Protein AF-A0A7S4E262-F1 (afdb_monomer)

Sequence (288 aa):
MDAIFGSSHQQPKPGAEAAAGDEQDVPASEYARLERFVVAWLVGNNAIFTLAALSKGSLRTHASHLEIMVFSISMSLCLLYAFGTMNSSAVGRRAILIWFIFWLYQGVFSVVYSLSDGNTILATFMYFLWNVFVAATFAWLIAV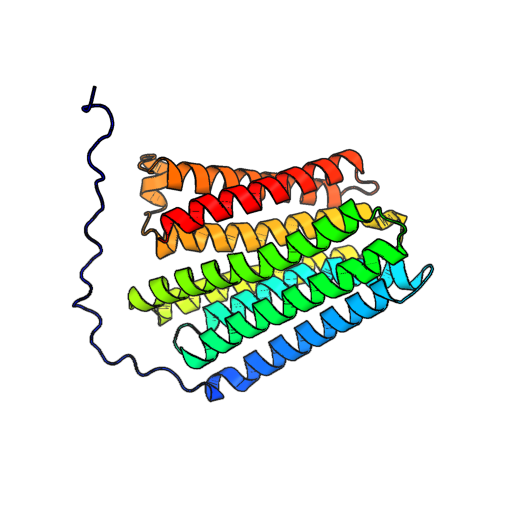IRSELRALGSLDTVTTRITGRLTEIIGLQAALSLIAVSQGIGPDEFFRLAATYLFQLSLIMAWLFSLGVFDVGGIDPHLAVTKLSLSLVEGAALFFTGVLVLAGFGAYFLSERSQPDRRAIVRLFYITTVSITGAYCCTARVVW

Radius of gyration: 20.17 Å; Cα contacts (8 Å, |Δi|>4): 328; chains: 1; bounding box: 45×44×60 Å

Secondary structure (DSSP, 8-state):
--SSS-----PPPS-TTS--S---PPPGGGGHHHHHHHHHHHHHHHHHHHHHHH--HHHHHHHHHHHHHHHHHHHHHHHHHHHTTTT-HHHHHHHHHHHHHHHHHHHHHHHHHHHHTT--HHHHHHHHHHHHHHHHHHHHHHHHHHHHHHHTT-HHHHHHHHHHHHHHHHHHHHHHHHHHHHT--SGGGHHHHHHHHHHHHHHHHHHHHHIIIIIIS---HHHHHHH----HHHHHHHHHHHHHHHHHHHHHHHHTSSS--HHHHHHHHHHHHHHHHHHHHHHHHH--

Organism: NCBI:txid35677

Mean predicted aligned error: 6.32 Å

Foldseek 3Di:
DPPPDDDPPPPPPPDLPPPPPCLPQDDCVVCVVLVVVLLVLLVVLLVLLLQLLPDDDWSNQLSVLLSLLCVLLSVLSLLLQCLLNLSHPVSNVVSLVSLLVSLQSQLVSLLSNCVVVVHDPVVSVVSSVVSNCCSPLVSVLSSLLSVLLVSVVPRPVSSVVLNVLSVVLSVVSNVLSVVLVVVHRGPQSVLLSLLSSLLSNLSSLLSSLCSLLCVRLVDDPVCCVPVVPDDPLSVQLVVLNVQSNVLSVQSVVQSPDPHRDPVSSVVSVVSNVVSSVRNSVSSVVSSD

Solvent-accessible surface area (backbone atoms only — not comparable to full-atom values): 14956 Å² total; per-residue (Å²): 139,82,86,80,74,71,80,79,81,68,71,76,74,79,65,90,79,78,64,83,61,85,75,73,63,47,64,57,73,81,45,49,64,58,53,52,51,47,51,52,50,49,51,5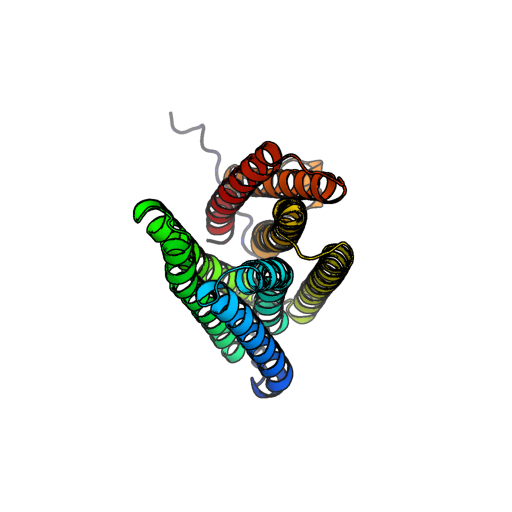2,48,51,48,34,42,48,46,19,33,74,44,63,73,68,63,13,55,46,26,42,55,51,30,53,47,48,47,48,44,49,53,46,46,43,48,38,51,36,49,59,35,63,63,15,68,71,45,33,56,49,30,39,50,50,47,30,52,53,27,46,49,50,15,56,46,44,34,50,29,30,54,71,70,68,49,52,70,67,59,24,49,50,50,25,51,50,25,48,46,52,20,53,56,48,36,50,48,52,51,50,45,50,52,50,48,49,73,66,67,48,52,69,66,51,32,51,53,52,38,51,53,46,50,53,51,41,53,51,39,52,51,51,34,50,52,51,52,72,75,46,78,50,84,88,38,47,56,28,52,51,17,44,33,46,22,44,43,24,54,56,51,39,49,54,46,47,44,29,43,36,70,56,46,63,45,54,66,65,50,42,72,75,64,62,74,54,55,74,52,54,48,47,18,50,48,23,34,48,51,20,44,53,35,12,54,53,21,42,64,35,32,76,38,96,76,43,59,63,69,58,49,56,51,36,52,52,50,36,53,52,17,52,52,49,18,47,59,25,28,55,58,55,69,101

pLDDT: mean 89.12, std 15.03, range [33.31, 98.38]

Nearest PDB structures (foldseek):
  8jcw-assembly1_2  TM=2.456E-01  e=1.777E+00  Homo sapiens

Structure (mmCIF, N/CA/C/O backbone):
data_AF-A0A7S4E262-F1
#
_entry.id   AF-A0A7S4E262-F1
#
loop_
_atom_site.group_PDB
_atom_site.id
_atom_site.type_symbol
_atom_site.label_atom_id
_atom_site.label_alt_id
_atom_site.label_comp_id
_atom_site.label_asym_id
_atom_site.label_entity_id
_atom_sit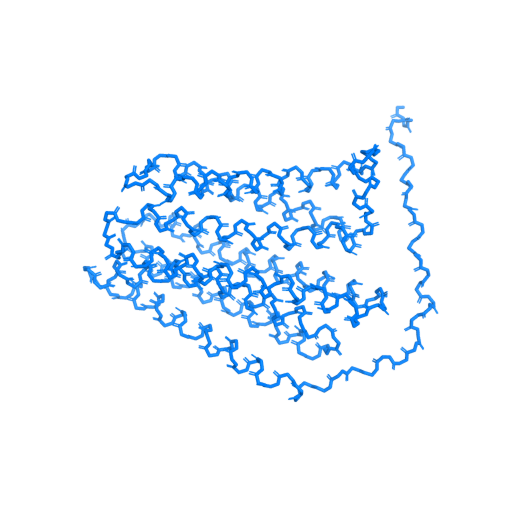e.label_seq_id
_atom_site.pdbx_PDB_ins_code
_atom_site.Cartn_x
_atom_site.Cartn_y
_atom_site.Cartn_z
_atom_site.occupancy
_atom_site.B_iso_or_equiv
_atom_site.auth_seq_id
_atom_site.auth_comp_id
_atom_site.auth_asym_id
_atom_site.auth_atom_id
_atom_site.pdbx_PDB_model_num
ATOM 1 N N . MET A 1 1 ? -15.864 21.766 -37.425 1.00 42.09 1 MET A N 1
ATOM 2 C CA . MET A 1 1 ? -15.587 21.893 -35.976 1.00 42.09 1 MET A CA 1
ATOM 3 C C . MET A 1 1 ? -14.509 20.881 -35.562 1.00 42.09 1 MET A C 1
ATOM 5 O O . MET A 1 1 ? -14.481 20.457 -34.420 1.00 42.09 1 MET A O 1
ATOM 9 N N . ASP A 1 2 ? -13.562 20.567 -36.458 1.00 33.31 2 ASP A N 1
ATOM 10 C CA . ASP A 1 2 ? -12.595 19.466 -36.295 1.00 33.31 2 ASP A CA 1
ATOM 11 C C . ASP A 1 2 ? -11.140 19.957 -36.204 1.00 33.31 2 ASP A C 1
ATOM 13 O O . ASP A 1 2 ? -10.204 19.227 -36.498 1.00 33.31 2 ASP A O 1
ATOM 17 N N . ALA A 1 3 ? -10.937 21.215 -35.802 1.00 39.81 3 ALA A N 1
ATOM 18 C CA . ALA A 1 3 ? -9.616 21.849 -35.729 1.00 39.81 3 ALA A CA 1
ATOM 19 C C . ALA A 1 3 ? -9.158 22.174 -34.290 1.00 39.81 3 ALA A C 1
ATOM 21 O O . ALA A 1 3 ? -8.206 22.924 -34.110 1.00 39.81 3 ALA A O 1
ATOM 22 N N . ILE A 1 4 ? -9.837 21.643 -33.262 1.00 44.84 4 ILE A N 1
ATOM 23 C CA . ILE A 1 4 ? -9.543 21.930 -31.838 1.00 44.84 4 ILE A CA 1
ATOM 24 C C . ILE A 1 4 ? -8.906 20.731 -31.108 1.00 44.84 4 ILE A C 1
ATOM 26 O O . ILE A 1 4 ? -8.403 20.878 -29.998 1.00 44.84 4 ILE A O 1
ATOM 30 N N . PHE A 1 5 ? -8.825 19.557 -31.735 1.00 42.97 5 PHE A N 1
ATOM 31 C CA . PHE A 1 5 ? -8.066 18.433 -31.187 1.00 42.97 5 PHE A CA 1
ATOM 32 C C . PHE A 1 5 ? -6.740 18.332 -31.925 1.00 42.97 5 PHE A C 1
ATOM 34 O O . PHE A 1 5 ? -6.634 17.715 -32.981 1.00 42.97 5 PHE A O 1
ATOM 41 N N . GLY A 1 6 ? -5.749 19.038 -31.376 1.00 36.59 6 GLY A N 1
ATOM 42 C CA . GLY A 1 6 ? -4.375 19.021 -31.851 1.00 36.59 6 GLY A CA 1
ATOM 43 C C . GLY A 1 6 ? -3.877 17.593 -32.039 1.00 36.59 6 GLY A C 1
ATOM 44 O O . GLY A 1 6 ? -4.127 16.715 -31.212 1.00 36.59 6 GLY A O 1
ATOM 45 N N . SER A 1 7 ? -3.173 17.392 -33.150 1.00 38.31 7 SER A N 1
ATOM 46 C CA . SER A 1 7 ? -2.409 16.188 -33.438 1.00 38.31 7 SER A CA 1
ATOM 47 C C . SER A 1 7 ? -1.609 15.789 -32.202 1.00 38.31 7 SER A C 1
ATOM 49 O O . SER A 1 7 ? -0.762 16.551 -31.732 1.00 38.31 7 SER A O 1
ATOM 51 N N . SER A 1 8 ? -1.880 14.597 -31.683 1.00 41.53 8 SER A N 1
ATOM 52 C CA . SER A 1 8 ? -1.058 13.953 -30.673 1.00 41.53 8 SER A CA 1
ATOM 53 C C . SER A 1 8 ? 0.375 13.880 -31.196 1.00 41.53 8 SER A C 1
ATOM 55 O O . SER A 1 8 ? 0.690 13.041 -32.041 1.00 41.53 8 SER A O 1
ATOM 57 N N . HIS A 1 9 ? 1.252 14.747 -30.691 1.00 40.91 9 HIS A N 1
ATOM 58 C CA . HIS A 1 9 ? 2.684 14.487 -30.673 1.00 40.91 9 HIS A CA 1
ATOM 59 C C . HIS A 1 9 ? 2.916 13.300 -29.730 1.00 40.91 9 HIS A C 1
ATOM 61 O O . HIS A 1 9 ? 3.387 13.456 -28.610 1.00 40.91 9 HIS A O 1
ATOM 67 N N . GLN A 1 10 ? 2.553 12.094 -30.170 1.00 42.12 10 GLN A N 1
ATOM 68 C CA . GLN A 1 10 ? 3.245 10.909 -29.696 1.00 42.12 10 GLN A CA 1
ATOM 69 C C . GLN A 1 10 ? 4.672 11.075 -30.203 1.00 42.12 10 GLN A C 1
ATOM 71 O O . GLN A 1 10 ? 4.927 10.985 -31.406 1.00 42.12 10 GLN A O 1
ATOM 76 N N . GLN A 1 11 ? 5.598 11.388 -29.295 1.00 41.91 11 GLN A N 1
ATOM 77 C CA . GLN A 1 11 ? 6.997 11.102 -29.569 1.00 41.91 11 GLN A CA 1
ATOM 78 C C . GLN A 1 11 ? 7.060 9.642 -30.041 1.00 41.91 11 GLN A C 1
ATOM 80 O O . GLN A 1 11 ? 6.445 8.780 -29.404 1.00 41.91 11 GLN A O 1
ATOM 85 N N . PRO A 1 12 ? 7.736 9.351 -31.164 1.00 39.84 12 PRO A N 1
ATOM 86 C CA . PRO A 1 12 ? 7.957 7.973 -31.553 1.00 39.84 12 PRO A CA 1
ATOM 87 C C . PRO A 1 12 ? 8.618 7.270 -30.367 1.00 39.84 12 PRO A C 1
ATOM 89 O O . PRO A 1 12 ? 9.674 7.723 -29.917 1.00 39.84 12 PRO A O 1
ATOM 92 N N . LYS A 1 13 ? 7.982 6.210 -29.837 1.00 47.75 13 LYS A N 1
ATOM 93 C CA . LYS A 1 13 ? 8.630 5.314 -28.870 1.00 47.75 13 LYS A CA 1
ATOM 94 C C . LYS A 1 13 ? 9.991 4.949 -29.488 1.00 47.75 13 LYS A C 1
ATOM 96 O O . LYS A 1 13 ? 9.992 4.433 -30.611 1.00 47.75 13 LYS A O 1
ATOM 101 N N . PRO A 1 14 ? 11.128 5.278 -28.845 1.00 41.09 14 PRO A N 1
ATOM 102 C CA . PRO A 1 14 ? 12.439 4.905 -29.354 1.00 41.09 14 PRO A CA 1
ATOM 103 C C . PRO A 1 14 ? 12.440 3.403 -29.649 1.00 41.09 14 PRO A C 1
ATOM 105 O O . PRO A 1 14 ? 11.914 2.619 -28.863 1.00 41.09 14 PRO A O 1
ATOM 108 N N . GLY A 1 15 ? 12.923 3.047 -30.839 1.00 39.03 15 GLY A N 1
ATOM 109 C CA . GLY A 1 15 ? 12.603 1.810 -31.544 1.00 39.03 15 GLY A CA 1
ATOM 110 C C . GLY A 1 15 ? 12.631 0.524 -30.714 1.00 39.03 15 GLY A C 1
ATOM 111 O O . GLY A 1 15 ? 13.615 0.199 -30.057 1.00 39.03 15 GLY A O 1
ATOM 112 N N . ALA A 1 16 ? 11.575 -0.271 -30.888 1.00 43.31 16 ALA A N 1
ATOM 113 C CA . ALA A 1 16 ? 11.461 -1.659 -30.441 1.00 43.31 16 ALA A CA 1
ATOM 114 C C . ALA A 1 16 ? 12.486 -2.620 -31.093 1.00 43.31 16 ALA A C 1
ATOM 116 O O . ALA A 1 16 ? 12.465 -3.815 -30.820 1.00 43.31 16 ALA A O 1
ATOM 117 N N . GLU A 1 17 ? 13.390 -2.124 -31.944 1.00 42.28 17 GLU A N 1
ATOM 118 C CA . GLU A 1 17 ? 14.417 -2.923 -32.625 1.00 42.28 17 GLU A CA 1
ATOM 119 C C . GLU A 1 17 ? 15.775 -2.950 -31.898 1.00 42.28 17 GLU A C 1
ATOM 121 O O . GLU A 1 17 ? 16.659 -3.696 -32.307 1.00 42.28 17 GLU A O 1
ATOM 126 N N . ALA A 1 18 ? 15.964 -2.199 -30.804 1.00 45.00 18 ALA A N 1
ATOM 127 C CA . ALA A 1 18 ? 17.270 -2.107 -30.132 1.00 45.00 18 ALA A CA 1
ATOM 128 C C . ALA A 1 18 ? 17.477 -3.061 -28.932 1.00 45.00 18 ALA A C 1
ATOM 130 O O . ALA A 1 18 ? 18.573 -3.092 -28.381 1.00 45.00 18 ALA A O 1
ATOM 131 N N . ALA A 1 19 ? 16.474 -3.853 -28.532 1.00 48.06 19 ALA A N 1
ATOM 132 C CA . ALA A 1 19 ? 16.550 -4.735 -27.355 1.00 48.06 19 ALA A CA 1
ATOM 133 C C . ALA A 1 19 ? 16.397 -6.233 -27.683 1.00 48.06 19 ALA A C 1
ATOM 135 O O . ALA A 1 19 ? 16.033 -7.024 -26.822 1.00 48.06 19 ALA A O 1
ATOM 136 N N . ALA A 1 20 ? 16.703 -6.650 -28.916 1.00 43.03 20 ALA A N 1
ATOM 137 C CA . ALA A 1 20 ? 16.834 -8.067 -29.278 1.00 43.03 20 ALA A CA 1
ATOM 138 C C . ALA A 1 20 ? 18.216 -8.646 -28.899 1.00 43.03 20 ALA A C 1
ATOM 140 O O . ALA A 1 20 ? 18.741 -9.528 -29.575 1.00 43.03 20 ALA A O 1
ATOM 141 N N . GLY A 1 21 ? 18.834 -8.129 -27.835 1.00 44.00 21 GLY A N 1
ATOM 142 C CA . GLY A 1 21 ? 19.788 -8.928 -27.082 1.00 44.00 21 GLY A CA 1
ATOM 143 C C . GLY A 1 21 ? 18.964 -9.874 -26.225 1.00 44.00 21 GLY A C 1
ATOM 144 O O . GLY A 1 21 ? 18.073 -9.402 -25.527 1.00 44.00 21 GLY A O 1
ATOM 145 N N . ASP A 1 22 ? 19.219 -11.178 -26.305 1.00 48.41 22 ASP A N 1
ATOM 146 C CA . ASP A 1 22 ? 18.678 -12.170 -25.373 1.00 48.41 22 ASP A CA 1
ATOM 147 C C . ASP A 1 22 ? 19.064 -11.766 -23.936 1.00 48.41 22 ASP A C 1
ATOM 149 O O . ASP A 1 22 ? 20.069 -12.224 -23.390 1.00 48.41 22 ASP A O 1
ATOM 153 N N . GLU A 1 23 ? 18.302 -10.864 -23.313 1.00 58.84 23 GLU A N 1
ATOM 154 C CA . GLU A 1 23 ? 18.372 -10.618 -21.880 1.00 58.84 23 GLU A CA 1
ATOM 155 C C . GLU A 1 23 ? 17.905 -11.906 -21.217 1.00 58.84 23 GLU A C 1
ATOM 157 O O . GLU A 1 23 ? 16.712 -12.207 -21.110 1.00 58.84 23 GLU A O 1
ATOM 162 N N . GLN A 1 24 ? 18.888 -12.719 -20.851 1.00 74.88 24 GLN A N 1
ATOM 163 C CA . GLN A 1 24 ? 18.675 -14.014 -20.252 1.00 74.88 24 GLN A CA 1
ATOM 164 C C . GLN A 1 24 ? 17.902 -13.823 -18.944 1.00 74.88 24 GLN A C 1
ATOM 166 O O . GLN A 1 24 ? 18.409 -13.259 -17.976 1.00 74.88 24 GLN A O 1
ATOM 171 N N . ASP A 1 25 ? 16.647 -14.272 -18.940 1.00 86.56 25 ASP A N 1
ATOM 172 C CA . ASP A 1 25 ? 15.747 -14.121 -17.801 1.00 86.56 25 ASP A CA 1
ATOM 173 C C . ASP A 1 25 ? 16.367 -14.792 -16.566 1.00 86.56 25 ASP A C 1
ATOM 175 O O . ASP A 1 25 ? 16.720 -15.977 -16.592 1.00 86.56 25 ASP A O 1
ATOM 179 N N . VAL A 1 26 ? 16.520 -14.033 -15.479 1.00 88.81 26 VAL A N 1
ATOM 180 C CA . VAL A 1 26 ? 17.219 -14.521 -14.288 1.00 88.81 26 VAL A CA 1
ATOM 181 C C . VAL A 1 26 ? 16.416 -15.661 -13.648 1.00 88.81 26 VAL A C 1
ATOM 183 O O . VAL A 1 26 ? 15.196 -15.527 -13.458 1.00 88.81 26 VAL A O 1
ATOM 186 N N . PRO A 1 27 ? 17.060 -16.787 -13.276 1.00 89.25 27 PRO A N 1
ATOM 187 C CA . PRO A 1 27 ? 16.377 -17.906 -12.644 1.00 89.25 27 PRO A CA 1
ATOM 188 C C . PRO A 1 27 ? 15.643 -17.496 -11.364 1.00 89.25 27 PRO A C 1
ATOM 190 O O . PRO A 1 27 ? 16.171 -16.783 -10.513 1.00 89.25 27 PRO A O 1
ATOM 193 N N . ALA A 1 28 ? 14.432 -18.022 -11.168 1.00 88.81 28 ALA A N 1
ATOM 194 C CA . ALA A 1 28 ? 13.624 -17.708 -9.987 1.00 88.81 28 ALA A CA 1
ATOM 195 C C . ALA A 1 28 ? 14.288 -18.113 -8.654 1.00 88.81 28 ALA A C 1
ATOM 197 O O . ALA A 1 28 ? 13.958 -17.557 -7.606 1.00 88.81 28 ALA A O 1
ATOM 198 N N . SER A 1 29 ? 15.223 -19.069 -8.681 1.00 89.56 29 SER A N 1
ATOM 199 C CA . SER A 1 29 ? 15.987 -19.513 -7.510 1.00 89.56 29 SER A CA 1
ATOM 200 C C . SER A 1 29 ? 16.797 -18.390 -6.860 1.00 89.56 29 SER A C 1
ATOM 202 O O . SER A 1 29 ? 16.909 -18.382 -5.634 1.00 89.56 29 SER A O 1
ATOM 204 N N . GLU A 1 30 ? 17.272 -17.415 -7.641 1.00 93.50 30 GLU A N 1
ATOM 205 C CA . GLU A 1 30 ? 18.016 -16.248 -7.138 1.00 93.50 30 GLU A CA 1
ATOM 206 C C . GLU A 1 30 ? 17.166 -15.394 -6.181 1.00 93.50 30 GLU A C 1
ATOM 208 O O . GLU A 1 30 ? 17.665 -14.803 -5.223 1.00 93.50 30 GLU A O 1
ATOM 213 N N . TYR A 1 31 ? 15.843 -15.400 -6.370 1.00 95.06 31 TYR A N 1
ATOM 214 C CA . TYR A 1 31 ? 14.893 -14.604 -5.590 1.00 95.06 31 TYR A CA 1
ATOM 215 C C . TYR A 1 31 ? 14.188 -15.387 -4.480 1.00 95.06 31 TYR A C 1
ATOM 217 O O . TYR A 1 31 ? 13.362 -14.826 -3.756 1.00 95.06 31 TYR A O 1
ATOM 225 N N . ALA A 1 32 ? 14.537 -16.661 -4.273 1.00 94.44 32 ALA A N 1
ATOM 226 C CA . ALA A 1 32 ? 13.851 -17.537 -3.324 1.00 94.44 32 ALA A CA 1
ATOM 227 C C . ALA A 1 32 ? 13.915 -17.040 -1.868 1.00 94.44 32 ALA A C 1
ATOM 229 O O . ALA A 1 32 ? 13.044 -17.361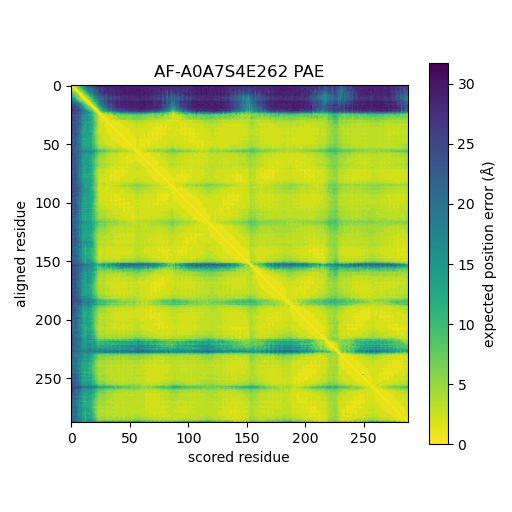 -1.058 1.00 94.44 32 ALA A O 1
ATOM 230 N N . ARG A 1 33 ? 14.959 -16.289 -1.490 1.00 95.94 33 ARG A N 1
ATOM 231 C CA . ARG A 1 33 ? 15.058 -15.688 -0.149 1.00 95.94 33 ARG A CA 1
ATOM 232 C C . ARG A 1 33 ? 14.088 -14.517 0.014 1.00 95.94 33 ARG A C 1
ATOM 234 O O . ARG A 1 33 ? 13.394 -14.460 1.025 1.00 95.94 33 ARG A O 1
ATOM 241 N N . LEU A 1 34 ? 14.032 -13.625 -0.976 1.00 95.00 34 LEU A N 1
ATOM 242 C CA . LEU A 1 34 ? 13.120 -12.481 -0.977 1.00 95.00 34 LEU A CA 1
ATOM 243 C C . LEU A 1 34 ? 11.661 -12.951 -1.009 1.00 95.00 34 LEU A C 1
ATOM 245 O O . LEU A 1 34 ? 10.867 -12.501 -0.191 1.00 95.00 34 LEU A O 1
ATOM 249 N N . GLU A 1 35 ? 11.337 -13.910 -1.881 1.00 96.69 35 GLU A N 1
ATOM 250 C CA . GLU A 1 35 ? 10.002 -14.516 -1.971 1.00 96.69 35 GLU A CA 1
ATOM 251 C C . GLU A 1 35 ? 9.555 -15.076 -0.615 1.00 96.69 35 GLU A C 1
ATOM 253 O O . GLU A 1 35 ? 8.492 -14.716 -0.116 1.00 96.69 35 GLU A O 1
ATOM 258 N N . ARG A 1 36 ? 10.396 -15.895 0.034 1.00 97.69 36 ARG A N 1
ATOM 259 C CA . ARG A 1 36 ? 10.085 -16.467 1.353 1.00 97.69 36 ARG A 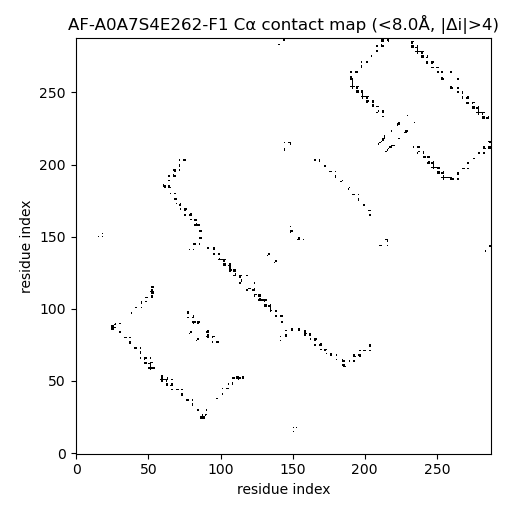CA 1
ATOM 260 C C . ARG A 1 36 ? 9.889 -15.404 2.427 1.00 97.69 36 ARG A C 1
ATOM 262 O O . ARG A 1 36 ? 8.977 -15.540 3.236 1.00 97.69 36 ARG A O 1
ATOM 269 N N . PHE A 1 37 ? 10.721 -14.364 2.437 1.00 97.94 37 PHE A N 1
ATOM 270 C CA . PHE A 1 37 ? 10.583 -13.257 3.382 1.00 97.94 37 PHE A CA 1
ATOM 271 C C . PHE A 1 37 ? 9.253 -12.517 3.193 1.00 97.94 37 PHE A C 1
ATOM 273 O O . PHE A 1 37 ? 8.513 -12.337 4.158 1.00 97.94 37 PHE A O 1
ATOM 280 N N . VAL A 1 38 ? 8.922 -12.149 1.952 1.00 97.75 38 VAL A N 1
ATOM 281 C CA . VAL A 1 38 ? 7.680 -11.439 1.620 1.00 97.75 38 VAL A CA 1
ATOM 282 C C . VAL A 1 38 ? 6.471 -12.297 1.973 1.00 97.75 38 VAL A C 1
ATOM 284 O O . VAL A 1 38 ? 5.593 -11.838 2.695 1.00 97.75 38 VAL A O 1
ATOM 287 N N . VAL A 1 39 ? 6.444 -13.566 1.560 1.00 98.12 39 VAL A N 1
ATOM 288 C CA . VAL A 1 39 ? 5.341 -14.482 1.890 1.00 98.12 39 VAL A CA 1
ATOM 289 C C . VAL A 1 39 ? 5.184 -14.644 3.403 1.00 98.12 39 VAL A C 1
ATOM 291 O O . VAL A 1 39 ? 4.067 -14.540 3.904 1.00 98.12 39 VAL A O 1
ATOM 294 N N . ALA A 1 40 ? 6.276 -14.846 4.148 1.00 98.38 40 ALA A N 1
ATOM 295 C CA . ALA A 1 40 ? 6.218 -14.969 5.605 1.00 98.38 40 ALA A CA 1
ATOM 296 C C . ALA A 1 40 ? 5.658 -13.700 6.270 1.00 98.38 40 ALA A C 1
ATOM 298 O O . ALA A 1 40 ? 4.816 -13.801 7.164 1.00 98.38 40 ALA A O 1
ATOM 299 N N . TRP A 1 41 ? 6.068 -12.516 5.802 1.00 98.25 41 TRP A N 1
ATOM 300 C CA . TRP A 1 41 ? 5.537 -11.240 6.284 1.00 98.25 41 TRP A CA 1
ATOM 301 C C . TRP A 1 41 ? 4.033 -11.112 6.023 1.00 98.25 41 TRP A C 1
ATOM 303 O O . TRP A 1 41 ? 3.272 -10.798 6.938 1.00 98.25 41 TRP A O 1
ATOM 313 N N . LEU A 1 42 ? 3.587 -11.399 4.796 1.00 98.31 42 LEU A N 1
ATOM 314 C CA . LEU A 1 42 ? 2.175 -11.302 4.415 1.00 98.31 42 LEU A CA 1
ATOM 315 C C . LEU A 1 42 ? 1.301 -12.294 5.184 1.00 98.31 42 LEU A C 1
ATOM 317 O O . LEU A 1 42 ? 0.201 -11.938 5.600 1.00 98.31 42 LEU A O 1
ATOM 321 N N . VAL A 1 43 ? 1.793 -13.513 5.425 1.00 98.31 43 VAL A N 1
ATOM 322 C CA . VAL A 1 43 ? 1.115 -14.495 6.285 1.00 98.31 43 VAL A CA 1
ATOM 323 C C . VAL A 1 43 ? 0.997 -13.969 7.714 1.00 98.31 43 VAL A C 1
ATOM 325 O O . VAL A 1 43 ? -0.079 -14.060 8.301 1.00 98.31 43 VAL A O 1
ATOM 328 N N . GLY A 1 44 ? 2.066 -13.379 8.258 1.00 98.19 44 GLY A N 1
ATOM 329 C CA . GLY A 1 44 ? 2.043 -12.744 9.576 1.00 98.19 44 GLY A CA 1
ATOM 330 C C . GLY A 1 44 ? 1.008 -11.621 9.666 1.00 98.19 44 GLY A C 1
ATOM 331 O O . GLY A 1 44 ? 0.192 -11.620 10.585 1.00 98.19 44 GLY A O 1
ATOM 332 N N . ASN A 1 45 ? 0.976 -10.716 8.683 1.00 97.75 45 ASN A N 1
ATOM 333 C CA . ASN A 1 45 ? -0.026 -9.649 8.626 1.00 97.75 45 ASN A CA 1
ATOM 334 C C . ASN A 1 45 ? -1.460 -10.212 8.541 1.00 97.75 45 ASN A C 1
ATOM 336 O O . ASN A 1 45 ? -2.325 -9.871 9.344 1.00 97.75 45 ASN A O 1
ATOM 340 N N . ASN A 1 46 ? -1.700 -11.161 7.638 1.00 98.12 46 ASN A N 1
ATOM 341 C CA . ASN A 1 46 ? -2.998 -11.820 7.490 1.00 98.12 46 ASN A CA 1
ATOM 342 C C . ASN A 1 46 ? -3.454 -12.541 8.772 1.00 98.12 46 ASN A C 1
ATOM 344 O O . ASN A 1 46 ? -4.644 -12.542 9.095 1.00 98.12 46 ASN A O 1
ATOM 348 N N . ALA A 1 47 ? -2.520 -13.108 9.542 1.00 98.25 47 ALA A N 1
ATOM 349 C CA . ALA A 1 47 ? -2.817 -13.688 10.848 1.00 98.25 47 ALA A CA 1
ATOM 350 C C . ALA A 1 47 ? -3.249 -12.620 11.870 1.00 98.25 47 ALA A C 1
ATOM 352 O O . ALA A 1 47 ? -4.213 -12.847 12.604 1.00 98.25 47 ALA A O 1
ATOM 353 N N . ILE A 1 48 ? -2.600 -11.447 11.889 1.00 97.56 48 ILE A N 1
ATOM 354 C CA . ILE A 1 48 ? -3.011 -10.308 12.729 1.00 97.56 48 ILE A CA 1
ATOM 355 C C . ILE A 1 48 ? -4.415 -9.840 12.329 1.00 97.56 48 ILE A C 1
ATOM 357 O O . ILE A 1 48 ? -5.269 -9.659 13.199 1.00 97.56 48 ILE A O 1
ATOM 361 N N . PHE A 1 49 ? -4.695 -9.711 11.029 1.00 97.31 49 PHE A N 1
ATOM 362 C CA . PHE A 1 49 ? -6.018 -9.295 10.565 1.00 97.31 49 PHE A CA 1
ATOM 363 C C . PHE A 1 49 ? -7.110 -10.317 10.898 1.00 97.31 49 PHE A C 1
ATOM 365 O O . PHE A 1 49 ? -8.191 -9.953 11.358 1.00 97.31 49 PHE A O 1
ATOM 372 N N . THR A 1 50 ? -6.817 -11.611 10.758 1.00 97.81 50 THR A N 1
ATOM 373 C CA . THR A 1 50 ? -7.720 -12.684 11.203 1.00 97.81 50 THR A CA 1
ATOM 374 C C . THR A 1 50 ? -7.995 -12.604 12.692 1.00 97.81 50 THR A C 1
ATOM 376 O O . THR A 1 50 ? -9.148 -12.715 13.114 1.00 97.81 50 THR A O 1
ATOM 379 N N . LEU A 1 51 ? -6.954 -12.377 13.496 1.00 97.19 51 LEU A N 1
ATOM 380 C CA . LEU A 1 51 ? -7.112 -12.182 14.928 1.00 97.19 51 LEU A CA 1
ATOM 381 C C . LEU A 1 51 ? -8.023 -10.982 15.203 1.00 97.19 51 LEU A C 1
ATOM 383 O O . LEU A 1 51 ? -8.927 -11.103 16.026 1.00 97.19 51 LEU A O 1
ATOM 387 N N . ALA A 1 52 ? -7.858 -9.868 14.488 1.00 96.12 52 ALA A N 1
ATOM 388 C CA . ALA A 1 52 ? -8.740 -8.709 14.605 1.00 96.12 52 ALA A CA 1
ATOM 389 C C . ALA A 1 52 ? -10.195 -9.039 14.225 1.00 96.12 52 ALA A C 1
ATOM 391 O O . ALA A 1 52 ? -11.117 -8.669 14.947 1.00 96.12 52 ALA A O 1
ATOM 392 N N . ALA A 1 53 ? -10.413 -9.768 13.130 1.00 96.06 53 ALA A N 1
ATOM 393 C CA . ALA A 1 53 ? -11.743 -10.111 12.628 1.00 96.06 53 ALA A CA 1
ATOM 394 C C . ALA A 1 53 ? -12.517 -11.077 13.540 1.00 96.06 53 ALA A C 1
ATOM 396 O O . ALA A 1 53 ? -13.738 -10.948 13.668 1.00 96.06 53 ALA A O 1
ATOM 397 N N . LEU A 1 54 ? -11.820 -12.035 14.162 1.00 96.56 54 LEU A N 1
ATOM 398 C CA . LEU A 1 54 ? -12.428 -13.110 14.957 1.00 96.56 54 LEU A CA 1
ATOM 399 C C . LEU A 1 54 ? -12.438 -12.841 16.470 1.00 96.56 54 LEU A C 1
ATOM 401 O O . LEU A 1 54 ? -13.195 -13.483 17.202 1.00 96.56 54 LEU A O 1
ATOM 405 N N . SER A 1 55 ? -11.612 -11.914 16.960 1.00 95.94 55 SER A N 1
ATOM 406 C CA . SER A 1 55 ? -11.541 -11.581 18.389 1.00 95.94 55 SER A CA 1
ATOM 407 C C . SER A 1 55 ? -12.681 -10.667 18.844 1.00 95.94 55 SER A C 1
ATOM 409 O O . SER A 1 55 ? -13.413 -10.076 18.052 1.00 95.94 55 SER A O 1
ATOM 411 N N . LYS A 1 56 ? -12.813 -10.510 20.165 1.00 93.88 56 LYS A N 1
ATOM 412 C CA . LYS A 1 56 ? -13.765 -9.592 20.809 1.00 93.88 56 LYS A CA 1
ATOM 413 C C . LYS A 1 56 ? -13.054 -8.666 21.795 1.00 93.88 56 LYS A C 1
ATOM 415 O O . LYS A 1 56 ? -11.940 -8.952 22.235 1.00 93.88 56 LYS A O 1
ATOM 420 N N . GLY A 1 57 ? -13.728 -7.579 22.168 1.00 91.81 57 GLY A N 1
ATOM 421 C CA . GLY A 1 57 ? -13.265 -6.654 23.202 1.00 91.81 57 GLY A CA 1
ATOM 422 C C . GLY A 1 57 ? -11.923 -6.001 22.868 1.00 91.81 57 GLY A C 1
ATOM 423 O O . GLY A 1 57 ? -11.651 -5.678 21.713 1.00 91.81 57 GLY A O 1
ATOM 424 N N . SER A 1 58 ? -11.075 -5.825 23.882 1.00 91.06 58 SER A N 1
ATOM 425 C CA . SER A 1 58 ? -9.791 -5.130 23.744 1.00 91.06 58 SER A CA 1
ATOM 426 C C . SER A 1 58 ? -8.847 -5.810 22.752 1.00 91.06 58 SER A C 1
ATOM 428 O O . SER A 1 58 ? -8.208 -5.112 21.969 1.00 91.06 58 SER A O 1
ATOM 430 N N . LEU A 1 59 ? -8.778 -7.145 22.723 1.00 93.69 59 LEU A N 1
ATOM 431 C CA . LEU A 1 59 ? -7.869 -7.876 21.830 1.00 93.69 59 LEU A CA 1
ATOM 432 C C . LEU A 1 59 ? -8.128 -7.552 20.353 1.00 93.69 59 LEU A C 1
ATOM 434 O O . LEU A 1 59 ? -7.182 -7.330 19.601 1.00 93.69 59 LEU A O 1
ATOM 438 N N . ARG A 1 60 ? -9.405 -7.455 19.958 1.00 93.88 60 ARG A N 1
ATOM 439 C CA . ARG A 1 60 ? -9.806 -7.053 18.602 1.00 93.88 60 ARG A CA 1
ATOM 440 C C . ARG A 1 60 ? -9.264 -5.674 18.240 1.00 93.88 60 ARG A C 1
ATOM 442 O O . ARG A 1 60 ? -8.665 -5.517 17.181 1.00 93.88 60 ARG A O 1
ATOM 449 N N . THR A 1 61 ? -9.450 -4.696 19.123 1.00 92.50 61 THR A N 1
ATOM 450 C CA . THR A 1 61 ? -8.971 -3.325 18.912 1.00 92.50 61 THR A CA 1
ATOM 451 C C . THR A 1 61 ? -7.453 -3.286 18.748 1.00 92.50 61 THR A C 1
ATOM 453 O O . THR A 1 61 ? -6.957 -2.682 17.804 1.00 92.50 61 THR A O 1
ATOM 456 N N . HIS A 1 62 ? -6.706 -3.982 19.610 1.00 94.31 62 HIS A N 1
ATOM 457 C CA . HIS A 1 62 ? -5.243 -4.008 19.526 1.00 94.31 62 HIS A CA 1
ATOM 458 C C . HIS A 1 62 ? -4.755 -4.682 18.240 1.00 94.31 62 HIS A C 1
ATOM 460 O O . HIS A 1 62 ? -3.865 -4.157 17.576 1.00 94.31 62 HIS A O 1
ATOM 466 N N . ALA A 1 63 ? -5.357 -5.814 17.862 1.00 95.88 63 ALA A N 1
ATOM 467 C CA . ALA A 1 63 ? -5.014 -6.509 16.627 1.00 95.88 63 ALA A CA 1
ATOM 468 C C . ALA A 1 63 ? -5.322 -5.650 15.390 1.00 95.88 63 ALA A C 1
ATOM 470 O O . ALA A 1 63 ? -4.478 -5.547 14.509 1.00 95.88 63 ALA A O 1
ATOM 471 N N . SER A 1 64 ? -6.475 -4.971 15.349 1.00 95.06 64 SER A N 1
ATOM 472 C CA . SER A 1 64 ? -6.819 -4.054 14.252 1.00 95.06 64 SER A CA 1
ATOM 473 C C . SER A 1 64 ? -5.840 -2.883 14.156 1.00 95.06 64 SER A C 1
ATOM 475 O O . SER A 1 64 ? -5.411 -2.523 13.068 1.00 95.06 64 SER A O 1
ATOM 477 N N . HIS A 1 65 ? -5.433 -2.309 15.285 1.00 94.94 65 HIS A N 1
ATOM 478 C CA . HIS A 1 65 ? -4.460 -1.220 15.307 1.00 94.94 65 HIS A CA 1
ATOM 479 C C . HIS A 1 65 ? -3.076 -1.652 14.818 1.00 94.94 65 HIS A C 1
ATOM 481 O O . HIS A 1 65 ? -2.436 -0.917 14.068 1.00 94.94 65 HIS A O 1
ATOM 487 N N . LEU A 1 66 ? -2.626 -2.845 15.216 1.00 95.50 66 LEU A N 1
ATOM 488 C CA . LEU A 1 66 ? -1.382 -3.419 14.709 1.00 95.50 66 LEU A CA 1
ATOM 489 C C . LEU A 1 66 ? -1.465 -3.685 13.208 1.00 95.50 66 LEU A C 1
ATOM 491 O O . LEU A 1 66 ? -0.535 -3.332 12.489 1.00 95.50 66 LEU A O 1
ATOM 495 N N . GLU A 1 67 ? -2.575 -4.259 12.744 1.00 95.88 67 GLU A N 1
ATOM 496 C CA . GLU A 1 67 ? -2.837 -4.530 11.329 1.00 95.88 67 GLU A CA 1
ATOM 497 C C . GLU A 1 67 ? -2.716 -3.252 10.489 1.00 95.88 67 GLU A C 1
ATOM 499 O O . GLU A 1 67 ? -1.879 -3.197 9.588 1.00 95.88 67 GLU A O 1
ATOM 504 N N . ILE A 1 68 ? -3.416 -2.183 10.882 1.00 94.44 68 ILE A N 1
ATOM 505 C CA . ILE A 1 68 ? -3.388 -0.881 10.198 1.00 94.44 68 ILE A CA 1
ATOM 506 C C . ILE A 1 68 ? -1.950 -0.334 10.083 1.00 94.44 68 ILE A C 1
ATOM 508 O O . ILE A 1 68 ? -1.599 0.298 9.085 1.00 94.44 68 ILE A O 1
ATOM 512 N N . MET A 1 69 ? -1.092 -0.596 11.076 1.00 95.88 69 MET A N 1
ATOM 513 C CA . MET A 1 69 ? 0.310 -0.155 11.083 1.00 95.88 69 MET A CA 1
ATOM 514 C C . MET A 1 69 ? 1.241 -1.008 10.218 1.00 95.88 69 MET A C 1
ATOM 516 O O . MET A 1 69 ? 2.246 -0.496 9.721 1.00 95.88 69 MET A O 1
ATOM 520 N N . VAL A 1 70 ? 0.955 -2.295 10.021 1.00 96.00 70 VAL A N 1
ATOM 521 C CA . VAL A 1 70 ? 1.797 -3.183 9.195 1.00 96.00 70 VAL A CA 1
ATOM 522 C C . VAL A 1 70 ? 1.275 -3.343 7.765 1.00 96.00 70 VAL A C 1
ATOM 524 O O . VAL A 1 70 ? 1.996 -3.836 6.887 1.00 96.00 70 VAL A O 1
ATOM 527 N N . PHE A 1 71 ? 0.044 -2.906 7.498 1.00 95.81 71 PHE A N 1
ATOM 528 C CA . PHE A 1 71 ? -0.604 -3.042 6.199 1.00 95.81 71 PHE A CA 1
ATOM 529 C C . PHE A 1 71 ? 0.145 -2.305 5.084 1.00 95.81 71 PHE A C 1
ATOM 531 O O . PHE A 1 71 ? 0.485 -2.902 4.063 1.00 95.81 71 PHE A O 1
ATOM 538 N N . SER A 1 72 ? 0.486 -1.030 5.288 1.00 95.75 72 SER A N 1
ATOM 539 C CA . SER A 1 72 ? 1.196 -0.233 4.276 1.00 95.75 72 SER A CA 1
ATOM 540 C C . SER A 1 72 ? 2.579 -0.803 3.948 1.00 95.75 72 SER A C 1
ATOM 542 O O . SER A 1 72 ? 2.973 -0.829 2.783 1.00 95.75 72 SER A O 1
ATOM 544 N N . ILE A 1 73 ? 3.278 -1.346 4.952 1.00 97.56 73 ILE A N 1
ATOM 545 C CA . ILE A 1 73 ? 4.558 -2.048 4.767 1.00 97.56 73 ILE A CA 1
ATOM 546 C C . ILE A 1 73 ? 4.357 -3.294 3.898 1.00 97.56 73 ILE A C 1
ATOM 548 O O . ILE A 1 73 ? 5.145 -3.556 2.992 1.00 97.56 73 ILE A O 1
ATOM 552 N N . SER A 1 74 ? 3.276 -4.040 4.134 1.00 98.12 74 SER A N 1
ATOM 553 C CA . SER A 1 74 ? 2.926 -5.235 3.357 1.00 98.12 74 SER A CA 1
ATOM 554 C C . SER A 1 74 ? 2.709 -4.912 1.877 1.00 98.12 74 SER A C 1
ATOM 556 O O . SER A 1 74 ? 3.206 -5.637 1.012 1.00 98.12 74 SER A O 1
ATOM 558 N N . MET A 1 75 ? 2.045 -3.793 1.571 1.00 97.12 75 MET A N 1
ATOM 559 C CA . MET A 1 75 ? 1.910 -3.329 0.188 1.00 97.12 75 MET A CA 1
ATOM 560 C C . MET A 1 75 ? 3.258 -2.979 -0.437 1.00 97.12 75 MET A C 1
ATOM 562 O O . MET A 1 75 ? 3.563 -3.434 -1.540 1.00 97.12 75 MET A O 1
ATOM 566 N N . SER A 1 76 ? 4.079 -2.205 0.273 1.00 97.75 76 SER A N 1
ATOM 567 C CA . SER A 1 76 ? 5.402 -1.807 -0.206 1.00 97.75 76 SER A CA 1
ATOM 568 C C . SER A 1 76 ? 6.308 -3.015 -0.448 1.00 97.75 76 SER A C 1
ATOM 570 O O . SER A 1 76 ? 7.038 -3.037 -1.433 1.00 97.75 76 SER A O 1
ATOM 572 N N . LEU A 1 77 ? 6.222 -4.057 0.385 1.00 97.81 77 LEU A N 1
ATOM 573 C CA . LEU A 1 77 ? 6.941 -5.319 0.187 1.00 97.81 77 LEU A CA 1
ATOM 574 C C . LEU A 1 77 ? 6.459 -6.087 -1.046 1.00 97.81 77 LEU A C 1
ATOM 576 O O . LEU A 1 77 ? 7.286 -6.637 -1.774 1.00 97.81 77 LEU A O 1
ATOM 580 N N . CYS A 1 78 ? 5.152 -6.102 -1.322 1.00 97.94 78 CYS A N 1
ATOM 581 C CA . CYS A 1 78 ? 4.639 -6.692 -2.560 1.00 97.94 78 CYS A CA 1
ATOM 582 C C . CYS A 1 78 ? 5.167 -5.944 -3.790 1.00 97.94 78 CYS A C 1
ATOM 584 O O . CYS A 1 78 ? 5.592 -6.576 -4.757 1.00 97.94 78 CYS A O 1
ATOM 586 N N . LEU A 1 79 ? 5.192 -4.608 -3.743 1.00 97.56 79 LEU A N 1
ATOM 587 C CA . LEU A 1 79 ? 5.739 -3.783 -4.821 1.00 97.56 79 LEU A CA 1
ATOM 588 C C . LEU A 1 79 ? 7.258 -3.951 -4.947 1.00 97.56 79 LEU A C 1
ATOM 590 O O . LEU A 1 79 ? 7.760 -4.059 -6.060 1.00 97.56 79 LEU A O 1
ATOM 594 N N . LEU A 1 80 ? 7.990 -4.074 -3.837 1.00 96.69 80 LEU A N 1
ATOM 595 C CA . LEU A 1 80 ? 9.422 -4.381 -3.847 1.00 96.69 80 LEU A CA 1
ATOM 596 C C . LEU A 1 80 ? 9.690 -5.741 -4.485 1.00 96.69 80 LEU A C 1
ATOM 598 O O . LEU A 1 80 ? 10.613 -5.866 -5.281 1.00 96.69 80 LEU A O 1
ATOM 602 N N . TYR A 1 81 ? 8.878 -6.753 -4.190 1.00 96.88 81 TYR A N 1
ATOM 603 C CA . TYR A 1 81 ? 9.004 -8.053 -4.839 1.00 96.88 81 TYR A CA 1
ATOM 604 C C . TYR A 1 81 ? 8.659 -7.977 -6.330 1.00 96.88 81 TYR A C 1
ATOM 606 O O . TYR A 1 81 ? 9.366 -8.552 -7.155 1.00 96.88 81 TYR A O 1
ATOM 614 N N . ALA A 1 82 ? 7.620 -7.224 -6.698 1.00 96.06 82 ALA A N 1
ATOM 615 C CA . ALA A 1 82 ? 7.207 -7.059 -8.085 1.00 96.06 82 ALA A CA 1
ATOM 616 C C . ALA A 1 82 ? 8.190 -6.227 -8.919 1.00 96.06 82 ALA A C 1
ATOM 618 O O . ALA A 1 82 ? 8.396 -6.558 -10.077 1.00 96.06 82 ALA A O 1
ATOM 619 N N . PHE A 1 83 ? 8.818 -5.184 -8.384 1.00 94.81 83 PHE A N 1
ATOM 620 C CA . PHE A 1 83 ? 9.735 -4.331 -9.151 1.00 94.81 83 PHE A CA 1
ATOM 621 C C . PHE A 1 83 ? 11.216 -4.648 -8.908 1.00 94.81 83 PHE A C 1
ATOM 623 O O . PHE A 1 83 ? 12.048 -4.427 -9.779 1.00 94.81 83 PHE A O 1
ATOM 630 N N . GLY A 1 84 ? 11.572 -5.240 -7.771 1.00 92.81 84 GLY A N 1
ATOM 631 C CA . GLY A 1 84 ? 12.947 -5.661 -7.478 1.00 92.81 84 GLY A CA 1
ATOM 632 C C . GLY A 1 84 ? 13.379 -6.953 -8.156 1.00 92.81 84 GLY A C 1
ATOM 633 O O . GLY A 1 84 ? 14.534 -7.348 -8.062 1.00 92.81 84 GLY A O 1
ATOM 634 N N . THR A 1 85 ? 12.458 -7.609 -8.856 1.00 93.38 85 THR A N 1
ATOM 635 C CA . THR A 1 85 ? 12.705 -8.856 -9.589 1.00 93.38 85 THR A CA 1
ATOM 636 C C . THR A 1 85 ? 12.453 -8.663 -11.082 1.00 93.38 85 THR A C 1
ATOM 638 O O . THR A 1 85 ? 12.066 -9.606 -11.776 1.00 93.38 85 THR A O 1
ATOM 641 N N . MET A 1 86 ? 12.560 -7.419 -11.578 1.00 91.19 86 MET A N 1
ATOM 642 C CA . MET A 1 86 ? 12.180 -7.033 -12.944 1.00 91.19 86 MET A CA 1
ATOM 643 C C . MET A 1 86 ? 12.893 -7.827 -14.028 1.00 91.19 86 MET A C 1
ATOM 645 O O . MET A 1 86 ? 12.302 -8.036 -15.074 1.00 91.19 86 MET A O 1
ATOM 649 N N . ASN A 1 87 ? 14.071 -8.367 -13.758 1.00 90.75 87 ASN A N 1
ATOM 650 C CA . ASN A 1 87 ? 14.848 -9.242 -14.639 1.00 90.75 87 ASN A CA 1
ATOM 651 C C . ASN A 1 87 ? 14.407 -10.728 -14.646 1.00 90.75 87 ASN A C 1
ATOM 653 O O . ASN A 1 87 ? 15.023 -11.523 -15.342 1.00 90.75 87 ASN A O 1
ATOM 657 N N . SER A 1 88 ? 13.355 -11.125 -13.909 1.00 92.50 88 SER A N 1
ATOM 658 C CA . SER A 1 88 ? 12.832 -12.508 -13.892 1.00 92.50 88 SER A CA 1
ATOM 659 C C . SER A 1 88 ? 11.321 -12.586 -14.145 1.00 92.50 88 SER A C 1
ATOM 661 O O . SER A 1 88 ? 10.506 -12.272 -13.274 1.00 92.50 88 SER A O 1
ATOM 663 N N . SER A 1 89 ? 10.905 -13.018 -15.336 1.00 91.88 89 SER A N 1
ATOM 664 C CA . SER A 1 89 ? 9.497 -13.078 -15.762 1.00 91.88 89 SER A CA 1
ATOM 665 C C . SER A 1 89 ? 8.674 -14.048 -14.910 1.00 91.88 89 SER A C 1
ATOM 667 O O . SER A 1 89 ? 7.530 -13.757 -14.543 1.00 91.88 89 SER A O 1
ATOM 669 N N . ALA A 1 90 ? 9.275 -15.181 -14.535 1.00 93.75 90 ALA A N 1
ATOM 670 C CA . ALA A 1 90 ? 8.653 -16.185 -13.683 1.00 93.75 90 ALA A CA 1
ATOM 671 C C . ALA A 1 90 ? 8.329 -15.623 -12.292 1.00 93.75 90 ALA A C 1
ATOM 673 O O . ALA A 1 90 ? 7.221 -15.824 -11.792 1.00 93.75 90 ALA A O 1
ATOM 674 N N . VAL A 1 91 ? 9.269 -14.884 -11.699 1.00 95.25 91 VAL A N 1
ATOM 675 C CA . VAL A 1 91 ? 9.091 -14.235 -10.393 1.00 95.25 91 VAL A CA 1
ATOM 676 C C . VAL A 1 91 ? 8.085 -13.091 -10.488 1.00 95.25 91 VAL A C 1
ATOM 678 O O . VAL A 1 91 ? 7.227 -12.968 -9.619 1.00 95.25 91 VAL A O 1
ATOM 681 N N . GLY A 1 92 ? 8.090 -12.339 -11.592 1.00 93.88 92 GLY A N 1
ATOM 682 C CA . GLY A 1 92 ? 7.070 -11.327 -11.874 1.00 93.88 92 GLY A CA 1
ATOM 683 C C . GLY A 1 92 ? 5.646 -11.885 -11.811 1.00 93.88 92 GLY A C 1
ATOM 684 O O . GLY A 1 92 ? 4.807 -11.342 -11.096 1.00 93.88 92 GLY A O 1
ATOM 685 N N . ARG A 1 93 ? 5.374 -13.018 -12.477 1.00 95.88 93 ARG A N 1
ATOM 686 C CA . ARG A 1 93 ? 4.051 -13.675 -12.417 1.00 95.88 93 ARG A CA 1
ATOM 687 C C . ARG A 1 93 ? 3.663 -14.085 -10.994 1.00 95.88 93 ARG A C 1
ATOM 689 O O . ARG A 1 93 ? 2.511 -13.906 -10.602 1.00 95.88 93 ARG A O 1
ATOM 696 N N . ARG A 1 94 ? 4.614 -14.608 -10.212 1.00 97.25 94 ARG A N 1
ATOM 697 C CA . ARG A 1 94 ? 4.377 -14.960 -8.802 1.00 97.25 94 ARG A CA 1
ATOM 698 C C . ARG A 1 94 ? 4.090 -13.731 -7.949 1.00 97.25 94 ARG A C 1
ATOM 700 O O . ARG A 1 94 ? 3.189 -13.791 -7.124 1.00 97.25 94 ARG A O 1
ATOM 707 N N . ALA A 1 95 ? 4.794 -12.622 -8.166 1.00 97.44 95 ALA A N 1
ATOM 708 C CA . ALA A 1 95 ? 4.564 -11.380 -7.434 1.00 97.44 95 ALA A CA 1
ATOM 709 C C . ALA A 1 95 ? 3.137 -10.850 -7.629 1.00 97.44 95 ALA A C 1
ATOM 711 O O . ALA A 1 95 ? 2.479 -10.492 -6.653 1.00 97.44 95 ALA A O 1
ATOM 712 N N . ILE A 1 96 ? 2.628 -10.884 -8.866 1.00 97.75 96 ILE A N 1
ATOM 713 C CA . ILE A 1 96 ? 1.238 -10.510 -9.169 1.00 97.75 96 ILE A CA 1
ATOM 714 C C . ILE A 1 96 ? 0.243 -11.459 -8.490 1.00 97.75 96 ILE A C 1
ATOM 716 O O . ILE A 1 96 ? -0.742 -11.009 -7.907 1.00 97.75 96 ILE A O 1
ATOM 720 N N . LEU A 1 97 ? 0.510 -12.768 -8.512 1.00 97.56 97 LEU A N 1
ATOM 721 C CA . LEU A 1 97 ? -0.332 -13.749 -7.827 1.00 97.56 97 LEU A CA 1
ATOM 722 C C . LEU A 1 97 ? -0.348 -13.528 -6.306 1.00 97.56 97 LEU A C 1
ATOM 724 O O . LEU A 1 97 ? -1.411 -13.580 -5.694 1.00 97.56 97 LEU A O 1
ATOM 728 N N . ILE A 1 98 ? 0.809 -13.252 -5.700 1.00 98.00 98 ILE A N 1
ATOM 729 C CA . ILE A 1 98 ? 0.930 -12.955 -4.267 1.00 98.00 98 ILE A CA 1
ATOM 730 C C . ILE A 1 98 ? 0.140 -11.691 -3.913 1.00 98.00 98 ILE A C 1
ATOM 732 O O . ILE A 1 98 ? -0.628 -11.730 -2.953 1.00 98.00 98 ILE A O 1
ATOM 736 N N . TRP A 1 99 ? 0.263 -10.613 -4.700 1.00 98.06 99 TRP A N 1
ATOM 737 C CA . TRP A 1 99 ? -0.550 -9.399 -4.537 1.00 98.06 99 TRP A CA 1
ATOM 738 C C . TRP A 1 99 ? -2.043 -9.730 -4.552 1.00 98.06 99 TRP A C 1
ATOM 740 O O . TRP A 1 99 ? -2.777 -9.359 -3.636 1.00 98.06 99 TRP A O 1
ATOM 750 N N . PHE A 1 100 ? -2.482 -10.465 -5.575 1.00 97.69 100 PHE A N 1
ATOM 751 C CA . PHE A 1 100 ? -3.884 -10.819 -5.753 1.00 97.69 100 PHE A CA 1
ATOM 752 C C . PHE A 1 100 ? -4.420 -11.653 -4.582 1.00 97.69 100 PHE A C 1
ATOM 754 O O . PHE A 1 100 ? -5.470 -11.331 -4.031 1.00 97.69 100 PHE A O 1
ATOM 761 N N . ILE A 1 101 ? -3.693 -12.695 -4.164 1.00 97.50 101 ILE A N 1
ATOM 762 C CA . ILE A 1 101 ? -4.093 -13.565 -3.047 1.00 97.50 101 ILE A CA 1
ATOM 763 C C . ILE A 1 101 ? -4.125 -12.784 -1.732 1.00 97.50 101 ILE A C 1
ATOM 765 O O . ILE A 1 101 ? -5.074 -12.938 -0.963 1.00 97.50 101 ILE A O 1
ATOM 769 N N . PHE A 1 102 ? -3.117 -11.944 -1.476 1.00 97.81 102 PHE A N 1
ATOM 770 C CA . PHE A 1 102 ? -3.070 -11.102 -0.283 1.00 97.81 102 PHE A CA 1
ATOM 771 C C . PHE A 1 102 ? -4.314 -10.211 -0.199 1.00 97.81 102 PHE A C 1
ATOM 773 O O . PHE A 1 102 ? -5.029 -10.254 0.798 1.00 97.81 102 PHE A O 1
ATOM 780 N N . TRP A 1 103 ? -4.640 -9.484 -1.266 1.00 97.69 103 TRP A N 1
ATOM 781 C CA . TRP A 1 103 ? -5.807 -8.603 -1.279 1.00 97.69 103 TRP A CA 1
ATOM 782 C C . TRP A 1 103 ? -7.146 -9.336 -1.279 1.00 97.69 103 TRP A C 1
ATOM 784 O O . TRP A 1 103 ? -8.098 -8.872 -0.654 1.00 97.69 103 TRP A O 1
ATOM 794 N N . LEU A 1 104 ? -7.239 -10.497 -1.927 1.00 96.44 104 LEU A N 1
ATOM 795 C CA . LEU A 1 104 ? -8.449 -11.313 -1.869 1.00 96.44 104 LEU A CA 1
ATOM 796 C C . LEU A 1 104 ? -8.712 -11.797 -0.438 1.00 96.44 104 LEU A C 1
ATOM 798 O O . LEU A 1 104 ? -9.849 -11.752 0.032 1.00 96.44 104 LEU A O 1
ATOM 802 N N . TYR A 1 105 ? -7.658 -12.206 0.270 1.00 97.69 105 TYR A N 1
ATOM 803 C CA . TYR A 1 105 ? -7.742 -12.564 1.681 1.00 97.69 105 TYR A CA 1
ATOM 804 C C . TYR A 1 105 ? -8.223 -11.385 2.534 1.00 97.69 105 TYR A C 1
ATOM 806 O O . TYR A 1 105 ? -9.155 -11.540 3.326 1.00 97.69 105 TYR A O 1
ATOM 814 N N . GLN A 1 106 ? -7.639 -10.200 2.327 1.00 96.94 106 GLN A N 1
ATOM 815 C CA . GLN A 1 106 ? -8.058 -8.959 2.986 1.00 96.94 106 GLN A CA 1
ATOM 816 C C . GLN A 1 106 ? -9.535 -8.649 2.704 1.00 96.94 106 GLN A C 1
ATOM 818 O O . GLN A 1 106 ? -10.300 -8.357 3.620 1.00 96.94 106 GLN A O 1
ATOM 823 N N . GLY A 1 107 ? -9.995 -8.845 1.466 1.00 96.50 107 GLY A N 1
ATOM 824 C CA . GLY A 1 107 ? -11.407 -8.742 1.104 1.00 96.50 107 GLY A CA 1
ATOM 825 C C . GLY A 1 107 ? -12.297 -9.676 1.920 1.00 96.50 107 GLY A C 1
ATOM 826 O O . GLY A 1 107 ? -13.251 -9.213 2.545 1.00 96.50 107 GLY A O 1
ATOM 827 N N . VAL A 1 108 ? -11.974 -10.969 1.976 1.00 96.69 108 VAL A N 1
ATOM 828 C CA . VAL A 1 108 ? -12.770 -11.960 2.720 1.00 96.69 108 VAL A CA 1
ATOM 829 C C . VAL A 1 108 ? -12.817 -11.638 4.216 1.00 96.69 108 VAL A C 1
ATOM 831 O O . VAL A 1 108 ? -13.897 -11.608 4.807 1.00 96.69 108 VAL A O 1
ATOM 834 N N . PHE A 1 109 ? -11.677 -11.351 4.842 1.00 96.31 109 PHE A N 1
ATOM 835 C CA . PHE A 1 109 ? -11.644 -11.071 6.279 1.00 96.31 109 PHE A CA 1
ATOM 836 C C . PHE A 1 109 ? -12.191 -9.684 6.637 1.00 96.31 109 PHE A C 1
ATOM 838 O O . PHE A 1 109 ? -12.740 -9.526 7.726 1.00 96.31 109 PHE A O 1
ATOM 845 N N . SER A 1 110 ? -12.177 -8.719 5.710 1.00 95.25 110 SER A N 1
ATOM 846 C CA . SER A 1 110 ? -12.868 -7.434 5.888 1.00 95.25 110 SER A CA 1
ATOM 847 C C . SER A 1 110 ? -14.381 -7.605 5.986 1.00 95.25 110 SER A C 1
ATOM 849 O O . SER A 1 110 ? -15.016 -6.894 6.761 1.00 95.25 110 SER A O 1
ATOM 851 N N . VAL A 1 111 ? -14.960 -8.593 5.290 1.00 96.00 111 VAL A N 1
ATOM 852 C CA . VAL A 1 111 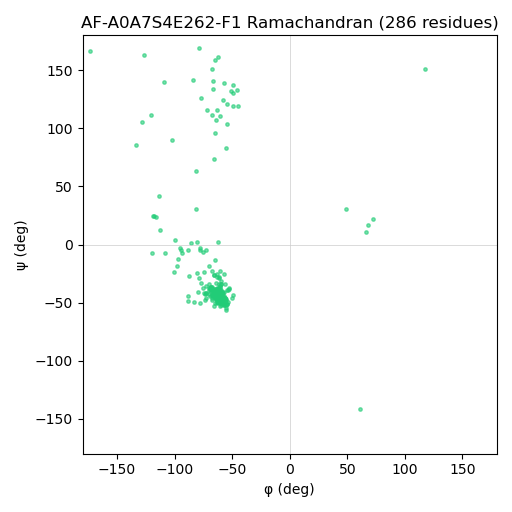? -16.382 -8.940 5.426 1.00 96.00 111 VAL A CA 1
ATOM 853 C C . VAL A 1 111 ? -16.661 -9.459 6.830 1.00 96.00 111 VAL A C 1
ATOM 855 O O . VAL A 1 111 ? -17.561 -8.959 7.503 1.00 96.00 111 VAL A O 1
ATOM 858 N N . VAL A 1 112 ? -15.859 -10.420 7.295 1.00 95.69 112 VAL A N 1
ATOM 859 C CA . VAL A 1 112 ? -15.996 -11.007 8.637 1.00 95.69 112 VAL A CA 1
ATOM 860 C C . VAL A 1 112 ? -15.851 -9.935 9.718 1.00 95.69 112 VAL A C 1
ATOM 862 O O . VAL A 1 112 ? -16.707 -9.834 10.596 1.00 95.69 112 VAL A O 1
ATOM 865 N N . TYR A 1 113 ? -14.815 -9.098 9.615 1.00 94.38 113 TYR A N 1
ATOM 866 C CA . TYR A 1 113 ? -14.584 -7.972 10.517 1.00 94.38 113 TYR A CA 1
ATOM 867 C C . TYR A 1 113 ? -15.755 -6.980 10.486 1.00 94.38 113 TYR A C 1
ATOM 869 O O . TYR A 1 113 ? -16.278 -6.579 11.523 1.00 94.38 113 TYR A O 1
ATOM 877 N N . SER A 1 114 ? -16.203 -6.579 9.297 1.00 95.00 114 SER A N 1
ATOM 878 C CA . SER A 1 114 ? -17.249 -5.568 9.141 1.00 95.00 114 SER A CA 1
ATOM 879 C C . SER A 1 114 ? -18.582 -6.034 9.734 1.00 95.00 114 SER A C 1
ATOM 881 O O . SER A 1 114 ? -19.211 -5.270 10.470 1.00 95.00 114 SER A O 1
ATOM 883 N N . LEU A 1 115 ? -18.972 -7.291 9.486 1.00 93.94 115 LEU A N 1
ATOM 884 C CA . LEU A 1 115 ? -20.177 -7.895 10.059 1.00 93.94 115 LEU A CA 1
ATOM 885 C C . LEU A 1 115 ? -20.083 -8.028 11.580 1.00 93.94 115 LEU A C 1
ATOM 887 O O . LEU A 1 115 ? -21.058 -7.757 12.279 1.00 93.94 115 LEU A O 1
ATOM 891 N N . SER A 1 116 ? -18.915 -8.404 12.112 1.00 91.94 116 SER A N 1
ATOM 892 C CA . SER A 1 116 ? -18.726 -8.515 13.561 1.00 91.94 116 SER A CA 1
ATOM 893 C C . SER A 1 116 ? -18.707 -7.156 14.269 1.00 91.94 116 SER A C 1
ATOM 895 O O . SER A 1 116 ? -18.906 -7.108 15.480 1.00 91.94 116 SER A O 1
ATOM 897 N N . ASP A 1 117 ? -18.477 -6.052 13.550 1.00 89.06 117 ASP A N 1
ATOM 898 C CA . ASP A 1 117 ? -18.619 -4.671 14.053 1.00 89.06 117 ASP A CA 1
ATOM 899 C C . ASP A 1 117 ? -20.055 -4.128 13.934 1.00 89.06 117 ASP A C 1
ATOM 901 O O . ASP A 1 117 ? -20.322 -2.984 14.299 1.00 89.06 117 ASP A O 1
ATOM 905 N N . GLY A 1 118 ? -20.997 -4.932 13.427 1.00 92.44 118 GLY A N 1
ATOM 906 C CA . GLY A 1 118 ? -22.392 -4.519 13.267 1.00 92.44 118 GLY A CA 1
ATOM 907 C C . GLY A 1 118 ? -22.609 -3.505 12.141 1.00 92.44 118 GLY A C 1
ATOM 908 O O . GLY A 1 118 ? -23.606 -2.782 12.152 1.00 92.44 118 GLY A O 1
ATOM 909 N N . ASN A 1 119 ? -21.694 -3.432 11.168 1.00 94.12 119 ASN A N 1
ATOM 910 C CA . ASN A 1 119 ? -21.897 -2.603 9.985 1.00 94.12 119 ASN A CA 1
ATOM 911 C C . ASN A 1 119 ? -23.068 -3.114 9.137 1.00 94.12 119 ASN A C 1
ATOM 913 O O . ASN A 1 119 ? -23.455 -4.282 9.183 1.00 94.12 119 ASN A O 1
ATOM 917 N N . THR A 1 120 ? -23.622 -2.225 8.313 1.00 96.19 120 THR A N 1
ATOM 918 C CA . THR A 1 120 ? -24.666 -2.604 7.358 1.00 96.19 120 THR A CA 1
ATOM 919 C C . THR A 1 120 ? -24.107 -3.527 6.274 1.00 96.19 120 THR A C 1
ATOM 921 O O . THR A 1 120 ? -22.951 -3.397 5.871 1.00 96.19 120 THR A O 1
ATOM 924 N N . ILE A 1 121 ? -24.960 -4.400 5.726 1.00 95.44 121 ILE A N 1
ATOM 925 C CA . ILE A 1 121 ? -24.604 -5.292 4.607 1.00 95.44 121 ILE A CA 1
ATOM 926 C C . ILE A 1 121 ? -24.025 -4.496 3.430 1.00 95.44 121 ILE A C 1
ATOM 928 O O . ILE A 1 121 ? -23.054 -4.924 2.813 1.00 95.44 121 ILE A O 1
ATOM 932 N N . LEU A 1 122 ? -24.585 -3.315 3.146 1.00 95.12 122 LEU A N 1
ATOM 933 C CA . LEU A 1 122 ? -24.085 -2.436 2.092 1.00 95.12 122 LEU A CA 1
ATOM 934 C C . LEU A 1 122 ? -22.645 -1.980 2.367 1.00 95.12 122 LEU A C 1
ATOM 936 O O . LEU A 1 122 ? -21.808 -2.060 1.474 1.00 95.12 122 LEU A O 1
ATOM 940 N N . ALA A 1 123 ? -22.341 -1.530 3.588 1.00 92.56 123 ALA A N 1
ATOM 941 C CA . ALA A 1 123 ? -20.989 -1.109 3.952 1.00 92.56 123 ALA A CA 1
ATOM 942 C C . ALA A 1 123 ? -19.996 -2.280 3.872 1.00 92.56 123 ALA A C 1
ATOM 944 O O . ALA A 1 123 ? -18.934 -2.148 3.267 1.00 92.56 123 ALA A O 1
ATOM 945 N N . THR A 1 124 ? -20.373 -3.447 4.399 1.00 94.81 124 THR A N 1
ATOM 946 C CA . THR A 1 124 ? -19.595 -4.690 4.298 1.00 94.81 124 THR A CA 1
ATOM 947 C C . THR A 1 124 ? -19.296 -5.060 2.845 1.00 94.81 124 THR A C 1
ATOM 949 O O . THR A 1 124 ? -18.154 -5.365 2.500 1.00 94.81 124 THR A O 1
ATOM 952 N N . PHE A 1 125 ? -20.304 -4.995 1.975 1.00 95.44 125 PHE A N 1
ATOM 953 C CA . PHE A 1 125 ? -20.143 -5.286 0.555 1.00 95.44 125 PHE A CA 1
ATOM 954 C C . PHE A 1 125 ? -19.217 -4.278 -0.137 1.00 95.44 125 PHE A C 1
ATOM 956 O O . PHE A 1 125 ? -18.374 -4.676 -0.937 1.00 95.44 125 PHE A O 1
ATOM 963 N N . MET A 1 126 ? -19.302 -2.992 0.211 1.00 93.06 126 MET A N 1
ATOM 964 C CA . MET A 1 126 ? -18.398 -1.969 -0.325 1.00 93.06 126 MET A CA 1
ATOM 965 C C . MET A 1 126 ? -16.941 -2.189 0.104 1.00 93.06 126 MET A C 1
ATOM 967 O O . MET A 1 126 ? -16.046 -2.025 -0.722 1.00 93.06 126 MET A O 1
ATOM 971 N N . TYR A 1 127 ? -16.683 -2.623 1.345 1.00 91.94 127 TYR A N 1
ATOM 972 C CA . TYR A 1 127 ? -15.329 -3.002 1.774 1.00 91.94 127 TYR A CA 1
ATOM 973 C C . TYR A 1 127 ? -14.785 -4.188 0.977 1.00 91.94 127 TYR A C 1
ATOM 975 O O . TYR A 1 127 ? -13.640 -4.154 0.523 1.00 91.94 127 TYR A O 1
ATOM 983 N N . PHE A 1 128 ? -15.608 -5.214 0.752 1.00 95.62 128 PHE A N 1
ATOM 984 C CA . PHE A 1 128 ? -15.223 -6.345 -0.089 1.00 95.62 128 PHE A CA 1
ATOM 985 C C . PHE A 1 128 ? -14.893 -5.900 -1.517 1.00 95.62 128 PHE A C 1
ATOM 987 O O . PHE A 1 128 ? -13.820 -6.218 -2.028 1.00 95.62 128 PHE A O 1
ATOM 994 N N . LEU A 1 129 ? -15.783 -5.119 -2.139 1.00 95.31 129 LEU A N 1
ATOM 995 C CA . LEU A 1 129 ? -15.583 -4.607 -3.492 1.00 95.31 129 LEU A CA 1
ATOM 996 C C . LEU A 1 129 ? -14.333 -3.740 -3.608 1.00 95.31 129 LEU A C 1
ATOM 998 O O . LEU A 1 129 ? -13.624 -3.856 -4.600 1.00 95.31 129 LEU A O 1
ATOM 1002 N N . TRP A 1 130 ? -14.036 -2.911 -2.606 1.00 93.44 130 TRP A N 1
ATOM 1003 C CA . TRP A 1 130 ? -12.808 -2.122 -2.578 1.00 93.44 130 TRP A CA 1
ATOM 1004 C C . TRP A 1 130 ? -11.563 -3.015 -2.607 1.00 93.44 130 TRP A C 1
ATOM 1006 O O . TRP A 1 130 ? -10.677 -2.809 -3.430 1.00 93.44 130 TRP A O 1
ATOM 1016 N N . ASN A 1 131 ? -11.513 -4.052 -1.770 1.00 95.50 131 ASN A N 1
ATOM 1017 C CA . ASN A 1 131 ? -10.385 -4.986 -1.755 1.00 95.50 131 ASN A CA 1
ATOM 1018 C C . ASN A 1 131 ? -10.259 -5.765 -3.072 1.00 95.50 131 ASN A C 1
ATOM 1020 O O . ASN A 1 131 ? -9.154 -5.920 -3.582 1.00 95.50 131 ASN A O 1
ATOM 1024 N N . VAL A 1 132 ? -11.376 -6.216 -3.655 1.00 95.56 132 VAL A N 1
ATOM 1025 C CA . VAL A 1 132 ? -11.383 -6.900 -4.962 1.00 95.56 132 VAL A CA 1
ATOM 1026 C C . VAL A 1 132 ? -10.937 -5.962 -6.080 1.00 95.56 132 VAL A C 1
ATOM 1028 O O . VAL A 1 132 ? -10.158 -6.369 -6.943 1.00 95.56 132 VAL A O 1
ATOM 1031 N N . PHE A 1 133 ? -11.392 -4.707 -6.049 1.00 94.50 133 PHE A N 1
ATOM 1032 C CA . PHE A 1 133 ? -10.927 -3.666 -6.954 1.00 94.50 133 PHE A CA 1
ATOM 1033 C C . PHE A 1 133 ? -9.410 -3.547 -6.845 1.00 94.50 133 PHE A C 1
ATOM 1035 O O . PHE A 1 133 ? -8.739 -3.776 -7.844 1.00 94.50 133 PHE A O 1
ATOM 1042 N N . VAL A 1 134 ? -8.859 -3.315 -5.649 1.00 94.94 134 VAL A N 1
ATOM 1043 C CA . VAL A 1 134 ? -7.406 -3.167 -5.485 1.00 94.94 134 VAL A CA 1
ATOM 1044 C C . VAL A 1 134 ? -6.644 -4.438 -5.885 1.00 94.94 134 VAL A C 1
ATOM 1046 O O . VAL A 1 134 ? -5.604 -4.353 -6.542 1.00 94.94 134 VAL A O 1
ATOM 1049 N N . ALA A 1 135 ? -7.174 -5.623 -5.572 1.00 96.88 135 ALA A N 1
ATOM 1050 C CA . ALA A 1 135 ? -6.584 -6.896 -5.978 1.00 96.88 135 ALA A CA 1
ATOM 1051 C C . ALA A 1 135 ? -6.406 -6.978 -7.498 1.00 96.88 135 ALA A C 1
ATOM 1053 O O . ALA A 1 135 ? -5.325 -7.326 -7.962 1.00 96.88 135 ALA A O 1
ATOM 1054 N N . ALA A 1 136 ? -7.449 -6.655 -8.266 1.00 96.56 136 ALA A N 1
ATOM 1055 C CA . ALA A 1 136 ? -7.458 -6.822 -9.716 1.00 96.56 136 ALA A CA 1
ATOM 1056 C C . ALA A 1 136 ? -6.797 -5.649 -10.451 1.00 96.56 136 ALA A C 1
ATOM 1058 O O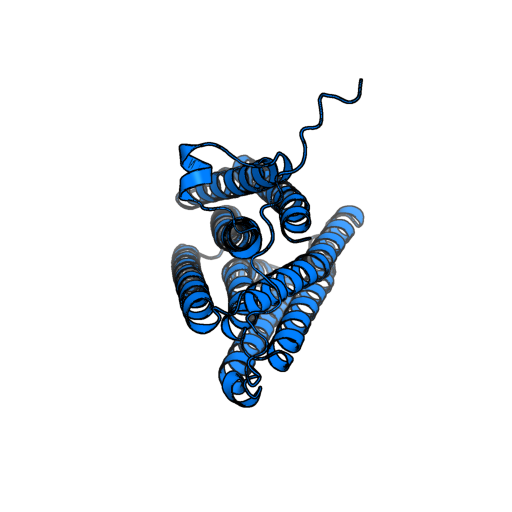 . ALA A 1 136 ? -5.945 -5.852 -11.318 1.00 96.56 136 ALA A O 1
ATOM 1059 N N . THR A 1 137 ? -7.177 -4.418 -10.111 1.00 95.19 137 THR A N 1
ATOM 1060 C CA . THR A 1 137 ? -6.783 -3.230 -10.871 1.00 95.19 137 THR A CA 1
ATOM 1061 C C . THR A 1 137 ? -5.321 -2.879 -10.664 1.00 95.19 137 THR A C 1
ATOM 1063 O O . THR A 1 137 ? -4.614 -2.605 -11.637 1.00 95.19 137 THR A O 1
ATOM 1066 N N . PHE A 1 138 ? -4.823 -2.975 -9.431 1.00 95.75 138 PHE A N 1
ATOM 1067 C CA . PHE A 1 138 ? -3.412 -2.728 -9.156 1.00 95.75 138 PHE A CA 1
ATOM 1068 C C . PHE A 1 138 ? -2.534 -3.904 -9.569 1.00 95.75 138 PHE A C 1
ATOM 1070 O O . PHE A 1 138 ? -1.443 -3.655 -10.066 1.00 95.75 138 PHE A O 1
ATOM 1077 N N . ALA A 1 139 ? -3.000 -5.157 -9.485 1.00 97.25 139 ALA A N 1
ATOM 1078 C CA . ALA A 1 139 ? -2.280 -6.286 -10.086 1.00 97.25 139 ALA A CA 1
ATOM 1079 C C . ALA A 1 139 ? -2.026 -6.052 -11.580 1.00 97.25 139 ALA A C 1
ATOM 1081 O O . ALA A 1 139 ? -0.900 -6.211 -12.051 1.00 97.25 139 ALA A O 1
ATOM 1082 N N . TRP A 1 140 ? -3.063 -5.632 -12.309 1.00 97.62 140 TRP A N 1
ATOM 1083 C CA . TRP A 1 140 ? -2.938 -5.281 -13.718 1.00 97.62 140 TRP A CA 1
ATOM 1084 C C . TRP A 1 140 ? -1.971 -4.109 -13.926 1.00 97.62 140 TRP A C 1
ATOM 1086 O O . TRP A 1 140 ? -1.049 -4.227 -14.729 1.00 97.62 140 TRP A O 1
ATOM 1096 N N . LEU A 1 141 ? -2.115 -3.016 -13.169 1.00 97.00 141 LEU A N 1
ATOM 1097 C CA . LEU A 1 141 ? -1.254 -1.839 -13.323 1.00 97.00 141 LEU A CA 1
ATOM 1098 C C . LEU A 1 141 ? 0.218 -2.170 -13.049 1.00 97.00 141 LEU A C 1
ATOM 1100 O O . LEU A 1 141 ? 1.086 -1.796 -13.831 1.00 97.00 141 LEU A O 1
ATOM 1104 N N . ILE A 1 142 ? 0.502 -2.904 -11.971 1.00 97.06 142 ILE A N 1
ATOM 1105 C CA . ILE A 1 142 ? 1.854 -3.359 -11.627 1.00 97.06 142 ILE A CA 1
ATOM 1106 C C . ILE A 1 142 ? 2.415 -4.222 -12.760 1.00 97.06 142 ILE A C 1
ATOM 1108 O O . ILE A 1 142 ? 3.565 -4.035 -13.149 1.00 97.06 142 ILE A O 1
ATOM 1112 N N . ALA A 1 143 ? 1.615 -5.140 -13.313 1.00 96.62 143 ALA A N 1
ATOM 1113 C CA . ALA A 1 143 ? 2.038 -5.991 -14.421 1.00 96.62 143 ALA A CA 1
ATOM 1114 C C . ALA A 1 143 ? 2.377 -5.179 -15.683 1.00 96.62 143 ALA A C 1
ATOM 1116 O O . ALA A 1 143 ? 3.410 -5.438 -16.300 1.00 96.62 143 ALA A O 1
ATOM 1117 N N . VAL A 1 144 ? 1.553 -4.184 -16.033 1.00 95.88 144 VAL A N 1
ATOM 1118 C CA . VAL A 1 144 ? 1.783 -3.304 -17.191 1.00 95.88 144 VAL A CA 1
ATOM 1119 C C . VAL A 1 144 ? 3.028 -2.449 -16.989 1.00 95.88 144 VAL A C 1
ATOM 1121 O O . VAL A 1 144 ? 3.936 -2.517 -17.812 1.00 95.88 144 VAL A O 1
ATOM 1124 N N . ILE A 1 145 ? 3.126 -1.723 -15.868 1.00 95.06 145 ILE A N 1
ATOM 1125 C CA . ILE A 1 145 ? 4.296 -0.886 -15.555 1.00 95.06 145 ILE A CA 1
ATOM 1126 C C . ILE A 1 145 ? 5.565 -1.733 -15.606 1.00 95.06 145 ILE A C 1
ATOM 1128 O O . ILE A 1 145 ? 6.545 -1.360 -16.241 1.00 95.06 145 ILE A O 1
ATOM 1132 N N . ARG A 1 146 ? 5.543 -2.911 -14.978 1.00 93.50 146 ARG A N 1
ATOM 1133 C CA . ARG A 1 146 ? 6.677 -3.833 -14.989 1.00 93.50 146 ARG A CA 1
ATOM 1134 C C . ARG A 1 146 ? 7.057 -4.264 -16.409 1.00 93.50 146 ARG A C 1
ATOM 1136 O O . ARG A 1 146 ? 8.245 -4.337 -16.713 1.00 93.50 146 ARG A O 1
ATOM 1143 N N . SER A 1 147 ? 6.077 -4.599 -17.246 1.00 92.19 147 SER A N 1
ATOM 1144 C CA . SER A 1 147 ? 6.316 -5.023 -18.629 1.00 92.19 147 SER A CA 1
ATOM 1145 C C . SER A 1 147 ? 6.952 -3.906 -19.454 1.00 92.19 147 SER A C 1
ATOM 1147 O O . SER A 1 147 ? 7.951 -4.145 -20.128 1.00 92.19 147 SER A O 1
ATOM 1149 N N . GLU A 1 148 ? 6.424 -2.686 -19.356 1.00 92.00 148 GLU A N 1
ATOM 1150 C CA . GLU A 1 148 ? 6.972 -1.531 -20.072 1.00 92.00 148 GLU A CA 1
ATOM 1151 C C . GLU A 1 148 ? 8.382 -1.181 -19.573 1.00 92.00 148 GLU A C 1
ATOM 1153 O O . GLU A 1 148 ? 9.284 -0.988 -20.382 1.00 92.00 148 GLU A O 1
ATOM 1158 N N . LEU A 1 149 ? 8.628 -1.198 -18.256 1.00 90.56 149 LEU A N 1
ATOM 1159 C CA . LEU A 1 149 ? 9.969 -0.960 -17.703 1.00 90.56 149 LEU A CA 1
ATOM 1160 C C . LEU A 1 149 ? 10.999 -1.992 -18.185 1.00 90.56 149 LEU A C 1
ATOM 1162 O O . LEU A 1 149 ? 12.150 -1.629 -18.424 1.00 90.56 149 LEU A O 1
ATOM 1166 N N . ARG A 1 150 ? 10.602 -3.262 -18.360 1.00 88.31 150 ARG A N 1
ATOM 1167 C CA . ARG A 1 150 ? 11.463 -4.282 -18.986 1.00 88.31 150 ARG A CA 1
ATOM 1168 C C . ARG A 1 150 ? 11.737 -3.967 -20.452 1.00 88.31 150 ARG A C 1
ATOM 1170 O O . ARG A 1 150 ? 12.879 -4.066 -20.883 1.00 88.31 150 ARG A O 1
ATOM 1177 N N . ALA A 1 151 ? 10.715 -3.566 -21.204 1.00 87.50 151 ALA A N 1
ATOM 1178 C CA . ALA A 1 151 ? 10.856 -3.247 -22.624 1.00 87.50 151 ALA A CA 1
ATOM 1179 C C . ALA A 1 151 ? 11.791 -2.050 -22.885 1.00 87.50 151 ALA A C 1
ATOM 1181 O O . ALA A 1 151 ? 12.400 -1.973 -23.949 1.00 87.50 151 ALA A O 1
ATOM 1182 N N . LEU A 1 152 ? 11.952 -1.144 -21.913 1.00 84.19 152 LEU A N 1
ATOM 1183 C CA . LEU A 1 152 ? 12.877 -0.008 -21.998 1.00 84.19 152 LEU A CA 1
ATOM 1184 C C . LEU A 1 152 ? 14.370 -0.391 -21.870 1.00 84.19 152 LEU A C 1
ATOM 1186 O O . LEU A 1 152 ? 15.222 0.486 -22.009 1.00 84.19 152 LEU A O 1
ATOM 1190 N N . GLY A 1 153 ? 14.713 -1.658 -21.597 1.00 70.06 153 GLY A N 1
ATOM 1191 C CA . GLY A 1 153 ? 16.076 -2.202 -21.745 1.00 70.06 153 GLY A CA 1
ATOM 1192 C C . GLY A 1 153 ? 17.160 -1.640 -20.808 1.00 70.06 153 GLY A C 1
ATOM 1193 O O . GLY A 1 153 ? 18.342 -1.890 -21.015 1.00 70.06 153 GLY A O 1
ATOM 1194 N N . SER A 1 154 ? 16.798 -0.868 -19.777 1.00 66.06 154 SER A N 1
ATOM 1195 C CA . SER A 1 154 ? 17.735 -0.288 -18.791 1.00 66.06 154 SER A CA 1
ATOM 1196 C C . SER A 1 154 ? 17.540 -0.883 -17.395 1.00 66.06 154 SER A C 1
ATOM 1198 O O . SER A 1 154 ? 17.550 -0.181 -16.377 1.00 66.06 154 SER A O 1
ATOM 1200 N N . LEU A 1 155 ? 17.341 -2.203 -17.353 1.00 70.69 155 LEU A N 1
ATOM 1201 C CA . LEU A 1 155 ? 16.856 -2.912 -16.177 1.00 70.69 155 LEU A CA 1
ATOM 1202 C C . LEU A 1 155 ? 17.722 -2.703 -14.940 1.00 70.69 155 LEU A C 1
ATOM 1204 O O . LEU A 1 155 ? 17.159 -2.416 -13.892 1.00 70.69 155 LEU A O 1
ATOM 1208 N N . ASP A 1 156 ? 19.047 -2.765 -15.022 1.00 73.06 156 ASP A N 1
ATOM 1209 C CA . ASP A 1 156 ? 19.883 -2.706 -13.815 1.00 73.06 156 ASP A CA 1
ATOM 1210 C C . ASP A 1 156 ? 19.838 -1.338 -13.121 1.00 73.06 156 ASP A C 1
ATOM 1212 O O . ASP A 1 156 ? 19.589 -1.248 -11.912 1.00 73.06 156 ASP A O 1
ATOM 1216 N N . THR A 1 157 ? 20.002 -0.250 -13.877 1.00 74.06 157 THR A N 1
ATOM 1217 C CA . THR A 1 157 ? 19.974 1.115 -13.328 1.00 74.06 157 THR A CA 1
ATOM 1218 C C . THR A 1 157 ? 18.578 1.480 -12.828 1.00 74.06 157 THR A C 1
ATOM 1220 O O . THR A 1 157 ? 18.426 2.029 -11.731 1.00 74.06 157 THR A O 1
ATOM 1223 N N . VAL A 1 158 ? 17.542 1.147 -13.604 1.00 78.38 158 VAL A N 1
ATOM 1224 C CA . VAL A 1 158 ? 16.146 1.438 -13.258 1.00 78.38 158 VAL A CA 1
ATOM 1225 C C . VAL A 1 158 ? 15.690 0.591 -12.070 1.00 78.38 158 VAL A C 1
ATOM 1227 O O . VAL A 1 158 ? 15.127 1.140 -11.122 1.00 78.38 158 VAL A O 1
ATOM 1230 N N . THR A 1 159 ? 16.012 -0.706 -12.042 1.00 82.12 159 THR A N 1
ATOM 1231 C CA . THR A 1 159 ? 15.722 -1.596 -10.902 1.00 82.12 159 THR A CA 1
ATOM 1232 C C . THR A 1 159 ? 16.421 -1.106 -9.643 1.00 82.12 159 THR A C 1
ATOM 1234 O O . THR A 1 159 ? 15.779 -1.013 -8.600 1.00 82.12 159 THR A O 1
ATOM 1237 N N . THR A 1 160 ? 17.704 -0.735 -9.714 1.00 85.62 160 THR A N 1
ATOM 1238 C CA . THR A 1 160 ? 18.455 -0.249 -8.541 1.00 85.62 160 THR A CA 1
ATOM 1239 C C . THR A 1 160 ? 17.840 1.030 -7.978 1.00 85.62 160 THR A C 1
ATOM 1241 O O . THR A 1 160 ? 17.615 1.140 -6.772 1.00 85.62 160 THR A O 1
ATOM 1244 N N . ARG A 1 161 ? 17.481 1.985 -8.845 1.00 89.00 161 ARG A N 1
ATOM 1245 C CA . ARG A 1 161 ? 16.797 3.216 -8.425 1.00 89.00 161 ARG A CA 1
ATOM 1246 C C . ARG A 1 161 ? 15.433 2.924 -7.792 1.00 89.00 161 ARG A C 1
ATOM 1248 O O . ARG A 1 161 ? 15.143 3.440 -6.714 1.00 89.00 161 ARG A O 1
ATOM 1255 N N . ILE A 1 162 ? 14.604 2.107 -8.443 1.00 90.56 162 ILE A N 1
ATOM 1256 C CA . ILE A 1 162 ? 13.251 1.757 -7.980 1.00 90.56 162 ILE A CA 1
ATOM 1257 C C . ILE A 1 162 ? 13.301 1.036 -6.632 1.00 90.56 162 ILE A C 1
ATOM 1259 O O . ILE A 1 162 ? 12.607 1.427 -5.694 1.00 90.56 162 ILE A O 1
ATOM 1263 N N . THR A 1 163 ? 14.144 0.012 -6.515 1.00 90.00 163 THR A N 1
ATOM 1264 C CA . THR A 1 163 ? 14.294 -0.771 -5.282 1.00 90.00 163 THR A CA 1
ATOM 1265 C C . THR A 1 163 ? 14.876 0.049 -4.142 1.00 90.00 163 THR A C 1
ATOM 1267 O O . THR A 1 163 ? 14.404 -0.084 -3.012 1.00 90.00 163 THR A O 1
ATOM 1270 N N . GLY A 1 164 ? 15.831 0.942 -4.426 1.00 93.69 164 GLY A N 1
ATOM 1271 C CA . GLY A 1 164 ? 16.356 1.897 -3.452 1.00 93.69 164 GLY A CA 1
ATOM 1272 C C . GLY A 1 164 ? 15.249 2.777 -2.873 1.00 93.69 164 GLY A C 1
ATOM 1273 O O . GLY A 1 164 ? 15.051 2.798 -1.659 1.00 93.69 164 GLY A O 1
ATOM 1274 N N . ARG A 1 165 ? 14.445 3.415 -3.737 1.00 93.56 165 ARG A N 1
ATOM 1275 C CA . ARG A 1 165 ? 13.316 4.262 -3.305 1.00 93.56 165 ARG A CA 1
ATOM 1276 C C . ARG A 1 165 ? 12.247 3.491 -2.534 1.00 93.56 165 ARG A C 1
ATOM 1278 O O . ARG A 1 165 ? 11.765 3.978 -1.515 1.00 93.56 165 ARG A O 1
ATOM 1285 N N . LEU A 1 166 ? 11.894 2.284 -2.972 1.00 94.50 166 LEU A N 1
ATOM 1286 C CA . LEU A 1 166 ? 10.954 1.439 -2.232 1.00 94.50 166 LEU A CA 1
ATOM 1287 C C . LEU A 1 166 ? 11.488 1.047 -0.854 1.00 94.50 166 LEU A C 1
ATOM 1289 O O . LEU A 1 166 ? 10.733 1.049 0.114 1.00 94.50 166 LEU A O 1
ATOM 1293 N N . THR A 1 167 ? 12.783 0.750 -0.746 1.00 95.44 167 THR A N 1
ATOM 1294 C CA . THR A 1 167 ? 13.418 0.425 0.537 1.00 95.44 167 THR A CA 1
ATOM 1295 C C . THR A 1 167 ? 13.411 1.632 1.478 1.00 95.44 167 THR A C 1
ATOM 1297 O O . THR A 1 167 ? 13.110 1.469 2.659 1.00 95.44 167 THR A O 1
ATOM 1300 N N . GLU A 1 168 ? 13.657 2.845 0.969 1.00 96.69 168 GLU A N 1
ATOM 1301 C CA . GLU A 1 168 ? 13.511 4.094 1.736 1.00 96.69 168 GLU A CA 1
ATOM 1302 C C . GLU A 1 168 ? 12.073 4.276 2.249 1.00 96.69 168 GLU A C 1
ATOM 1304 O O . GLU A 1 168 ? 11.873 4.556 3.433 1.00 96.69 168 GLU A O 1
ATOM 1309 N N . ILE A 1 169 ? 11.067 4.055 1.391 1.00 97.06 169 ILE A N 1
ATOM 1310 C CA . ILE A 1 169 ? 9.647 4.128 1.775 1.00 97.06 169 ILE A CA 1
ATOM 1311 C C . ILE A 1 169 ? 9.324 3.093 2.858 1.00 97.06 169 ILE A C 1
ATOM 1313 O O . ILE A 1 169 ? 8.707 3.446 3.860 1.00 97.06 169 ILE A O 1
ATOM 1317 N N . ILE A 1 170 ? 9.765 1.842 2.699 1.00 97.50 170 ILE A N 1
ATOM 1318 C CA . ILE A 1 170 ? 9.563 0.778 3.696 1.00 97.50 170 ILE A CA 1
ATOM 1319 C C . ILE A 1 170 ? 10.218 1.153 5.028 1.00 97.50 170 ILE A C 1
ATOM 1321 O O . ILE A 1 170 ? 9.592 0.999 6.075 1.00 97.50 170 ILE A O 1
ATOM 1325 N N . GLY A 1 171 ? 11.451 1.666 5.001 1.00 97.62 171 GLY A N 1
ATOM 1326 C CA . GLY A 1 171 ? 12.163 2.110 6.199 1.00 97.62 171 GLY A CA 1
ATOM 1327 C C . GLY A 1 171 ? 11.425 3.233 6.929 1.00 97.62 171 GLY A C 1
ATOM 1328 O O . GLY A 1 171 ? 11.247 3.165 8.146 1.00 97.62 171 GLY A O 1
ATOM 1329 N N . LEU A 1 172 ? 10.925 4.225 6.187 1.00 97.19 172 LEU A N 1
ATOM 1330 C CA . LEU A 1 172 ? 10.125 5.314 6.745 1.00 97.19 172 LEU A CA 1
ATOM 1331 C C . LEU A 1 172 ? 8.787 4.813 7.308 1.00 97.19 172 LEU A C 1
ATOM 1333 O O . LEU A 1 172 ? 8.422 5.180 8.423 1.00 97.19 172 LEU A O 1
ATOM 1337 N N . GLN A 1 173 ? 8.071 3.951 6.581 1.00 97.38 173 GLN A N 1
ATOM 1338 C CA . GLN A 1 173 ? 6.824 3.343 7.056 1.00 97.38 173 GLN A CA 1
ATOM 1339 C C . GLN A 1 173 ? 7.058 2.538 8.341 1.00 97.38 173 GLN A C 1
ATOM 1341 O O . GLN A 1 173 ? 6.320 2.713 9.304 1.00 97.38 173 GLN A O 1
ATOM 1346 N N . ALA A 1 174 ? 8.120 1.730 8.404 1.00 97.25 174 ALA A N 1
ATOM 1347 C CA . ALA A 1 174 ? 8.479 0.973 9.600 1.00 97.25 174 ALA A CA 1
ATOM 1348 C C . ALA A 1 174 ? 8.790 1.886 10.797 1.00 97.25 174 ALA A C 1
ATOM 1350 O O . ALA A 1 174 ? 8.302 1.631 11.899 1.00 97.25 174 ALA A O 1
ATOM 1351 N N . ALA A 1 175 ? 9.545 2.970 10.585 1.00 97.44 175 ALA A N 1
ATOM 1352 C CA . ALA A 1 175 ? 9.834 3.951 11.630 1.00 97.44 175 ALA A CA 1
ATOM 1353 C C . ALA A 1 175 ? 8.554 4.632 12.142 1.00 97.44 175 ALA A C 1
ATOM 1355 O O . ALA A 1 175 ? 8.338 4.703 13.350 1.00 97.44 175 ALA A O 1
ATOM 1356 N N . LEU A 1 176 ? 7.674 5.069 11.238 1.00 96.31 176 LEU A N 1
ATOM 1357 C CA . LEU A 1 176 ? 6.395 5.694 11.589 1.00 96.31 176 LEU A CA 1
ATOM 1358 C C . LEU A 1 176 ? 5.472 4.730 12.340 1.00 96.31 176 LEU A C 1
ATOM 1360 O O . LEU A 1 176 ? 4.863 5.125 13.330 1.00 96.31 176 LEU A O 1
ATOM 1364 N N . SER A 1 177 ? 5.393 3.471 11.907 1.00 95.81 177 SER A N 1
ATOM 1365 C CA . SER A 1 177 ? 4.609 2.439 12.591 1.00 95.81 177 SER A CA 1
ATOM 1366 C C . SER A 1 177 ? 5.147 2.170 13.993 1.00 95.81 177 SER A C 1
ATOM 1368 O O . SER A 1 177 ? 4.368 2.078 14.938 1.00 95.81 177 SER A O 1
ATOM 1370 N N . LEU A 1 178 ? 6.473 2.109 14.157 1.00 96.25 178 LEU A N 1
ATOM 1371 C CA . LEU A 1 178 ? 7.098 1.940 15.468 1.00 96.25 178 LEU A CA 1
ATOM 1372 C C . LEU A 1 178 ? 6.821 3.135 16.390 1.00 96.25 178 LEU A C 1
ATOM 1374 O O . LEU A 1 178 ? 6.440 2.931 17.542 1.00 96.25 178 LEU A O 1
ATOM 1378 N N . ILE A 1 179 ? 6.965 4.366 15.889 1.00 94.12 179 ILE A N 1
ATOM 1379 C CA . ILE A 1 179 ? 6.660 5.591 16.644 1.00 94.12 179 ILE A CA 1
ATOM 1380 C C . ILE A 1 179 ? 5.189 5.589 17.068 1.00 94.12 179 ILE A C 1
ATOM 1382 O O . ILE A 1 179 ? 4.894 5.740 18.253 1.00 94.12 179 ILE A O 1
ATOM 1386 N N . ALA A 1 180 ? 4.273 5.342 16.135 1.00 92.94 180 ALA A N 1
ATOM 1387 C CA . ALA A 1 180 ? 2.840 5.355 16.397 1.00 92.94 180 ALA A CA 1
ATOM 1388 C C . ALA A 1 180 ? 2.427 4.295 17.434 1.00 92.94 180 ALA A C 1
ATOM 1390 O O . ALA A 1 180 ? 1.659 4.595 18.347 1.00 92.94 180 ALA A O 1
ATOM 1391 N N . VAL A 1 181 ? 2.992 3.085 17.346 1.00 92.44 181 VAL A N 1
ATOM 1392 C CA . VAL A 1 181 ? 2.793 2.016 18.338 1.00 92.44 181 VAL A CA 1
ATOM 1393 C C . VAL A 1 181 ? 3.396 2.380 19.697 1.00 92.44 181 VAL A C 1
ATOM 1395 O O . VAL A 1 181 ? 2.780 2.109 20.727 1.00 92.44 181 VAL A O 1
ATOM 1398 N N . SER A 1 182 ? 4.572 3.015 19.729 1.00 93.00 182 SER A N 1
ATOM 1399 C CA . SER A 1 182 ? 5.232 3.417 20.982 1.00 93.00 182 SER A CA 1
ATOM 1400 C C . SER A 1 182 ? 4.454 4.481 21.761 1.00 93.00 182 SER A C 1
ATOM 1402 O O . SER A 1 182 ? 4.548 4.542 22.984 1.00 93.00 182 SER A O 1
ATOM 1404 N N . GLN A 1 183 ? 3.643 5.279 21.062 1.00 90.56 183 GLN A N 1
ATOM 1405 C CA . GLN A 1 183 ? 2.736 6.254 21.666 1.00 90.56 183 GLN A CA 1
ATOM 1406 C C . GLN A 1 183 ? 1.459 5.608 22.231 1.00 90.56 183 GLN A C 1
ATOM 1408 O O . GLN A 1 183 ? 0.633 6.305 22.814 1.00 90.56 183 GLN A O 1
ATOM 1413 N N . GLY A 1 184 ? 1.282 4.295 22.069 1.00 90.19 184 GLY A N 1
ATOM 1414 C CA . GLY A 1 184 ? 0.170 3.538 22.626 1.00 90.19 184 GLY A CA 1
ATOM 1415 C C . GLY A 1 184 ? -0.728 2.904 21.568 1.00 90.19 184 GLY A C 1
ATOM 1416 O O . GLY A 1 184 ? -0.906 3.410 20.460 1.00 90.19 184 GLY A O 1
ATOM 1417 N N . ILE A 1 185 ? -1.329 1.779 21.955 1.00 88.69 185 ILE A N 1
ATOM 1418 C CA . ILE A 1 185 ? -2.340 1.061 21.184 1.00 88.69 185 ILE A CA 1
ATOM 1419 C C . ILE A 1 185 ? -3.595 1.002 22.053 1.00 88.69 185 ILE A C 1
ATOM 1421 O O . ILE A 1 185 ? -3.616 0.323 23.073 1.00 88.69 185 ILE A O 1
ATOM 1425 N N . GLY A 1 186 ? -4.649 1.711 21.657 1.00 87.00 186 GLY A N 1
ATOM 1426 C CA . GLY A 1 186 ? -5.906 1.739 22.402 1.00 87.00 186 GLY A CA 1
ATOM 1427 C C . GLY A 1 186 ? -6.999 2.491 21.645 1.00 87.00 186 GLY A C 1
ATOM 1428 O O . GLY A 1 186 ? -6.683 3.157 20.661 1.00 87.00 186 GLY A O 1
ATOM 1429 N N . PRO A 1 187 ? -8.276 2.377 22.055 1.00 85.50 187 PRO A N 1
ATOM 1430 C CA . PRO A 1 187 ? -9.409 2.990 21.353 1.00 85.50 187 PRO A CA 1
ATOM 1431 C C . PRO A 1 187 ? -9.242 4.494 21.105 1.00 85.50 187 PRO A C 1
ATOM 1433 O O . PRO A 1 187 ? -9.590 4.978 20.031 1.00 85.50 187 PRO A O 1
ATOM 1436 N N . ASP A 1 188 ? -8.652 5.206 22.068 1.00 87.62 188 ASP A N 1
ATOM 1437 C CA . ASP A 1 188 ? -8.409 6.650 21.984 1.00 87.62 188 ASP A CA 1
ATOM 1438 C C . ASP A 1 188 ? -7.367 7.009 20.913 1.00 87.62 188 ASP A C 1
ATOM 1440 O O . ASP A 1 188 ? -7.397 8.098 20.342 1.00 87.62 188 ASP A O 1
ATOM 1444 N N . GLU A 1 189 ? -6.508 6.050 20.563 1.00 91.56 189 GLU A N 1
ATOM 1445 C CA . GLU A 1 189 ? -5.409 6.222 19.615 1.00 91.56 189 GLU A CA 1
ATOM 1446 C C . GLU A 1 189 ? -5.772 5.840 18.184 1.00 91.56 189 GLU A C 1
ATOM 1448 O O . GLU A 1 189 ? -5.009 6.123 17.260 1.00 91.56 189 GLU A O 1
ATOM 1453 N N . PHE A 1 190 ? -6.955 5.255 17.964 1.00 91.38 190 PHE A N 1
ATOM 1454 C CA . PHE A 1 190 ? -7.398 4.792 16.645 1.00 91.38 190 PHE A CA 1
ATOM 1455 C C . PHE A 1 190 ? -7.248 5.871 15.568 1.00 91.38 190 PHE A C 1
ATOM 1457 O O . PHE A 1 190 ? -6.739 5.612 14.482 1.00 91.38 190 PHE A O 1
ATOM 1464 N N . PHE A 1 191 ? -7.666 7.101 15.866 1.00 93.94 191 PHE A N 1
ATOM 1465 C CA . PHE A 1 191 ? -7.627 8.197 14.903 1.00 93.94 191 PHE A CA 1
ATOM 1466 C C . PHE A 1 191 ? -6.200 8.631 14.566 1.00 93.94 191 PHE A C 1
ATOM 1468 O O . PHE A 1 191 ? -5.906 8.906 13.403 1.00 93.94 191 PHE A O 1
ATOM 1475 N N . ARG A 1 192 ? -5.297 8.620 15.548 1.00 95.06 192 ARG A N 1
ATOM 1476 C CA . ARG A 1 192 ? -3.876 8.885 15.315 1.00 95.06 192 ARG A CA 1
ATOM 1477 C C . ARG A 1 192 ? -3.272 7.815 14.410 1.00 95.06 192 ARG A C 1
ATOM 1479 O O . ARG A 1 192 ? -2.668 8.146 13.395 1.00 95.06 192 ARG A O 1
ATOM 1486 N N . LEU A 1 193 ? -3.514 6.546 14.735 1.00 95.38 193 LEU A N 1
ATOM 1487 C CA . LEU A 1 193 ? -3.052 5.401 13.949 1.00 95.38 193 LEU A CA 1
ATOM 1488 C C . LEU A 1 193 ? -3.614 5.431 12.519 1.00 95.38 193 LEU A C 1
ATOM 1490 O O . LEU A 1 193 ? -2.868 5.271 11.558 1.00 95.38 193 LEU A O 1
ATOM 1494 N N . ALA A 1 194 ? -4.905 5.717 12.354 1.00 95.38 194 ALA A N 1
ATOM 1495 C CA . ALA A 1 194 ? -5.533 5.857 11.043 1.00 95.38 194 ALA A CA 1
ATOM 1496 C C . ALA A 1 194 ? -4.910 6.998 10.219 1.00 95.38 194 ALA A C 1
ATOM 1498 O O . ALA A 1 194 ? -4.718 6.853 9.013 1.00 95.38 194 ALA A O 1
ATOM 1499 N N . ALA A 1 195 ? -4.561 8.119 10.855 1.00 96.69 195 ALA A N 1
ATOM 1500 C CA . ALA A 1 195 ? -3.888 9.230 10.193 1.00 96.69 195 ALA A CA 1
ATOM 1501 C C . ALA A 1 195 ? -2.460 8.853 9.749 1.00 96.69 195 ALA A C 1
ATOM 1503 O O . ALA A 1 195 ? -2.097 9.088 8.594 1.00 96.69 195 ALA A O 1
ATOM 1504 N N . THR A 1 196 ? -1.692 8.174 10.609 1.00 97.25 196 THR A N 1
ATOM 1505 C CA . THR A 1 196 ? -0.377 7.616 10.249 1.00 97.25 196 THR A CA 1
ATOM 1506 C C . THR A 1 196 ? -0.494 6.661 9.064 1.00 97.25 196 THR A C 1
ATOM 1508 O O . THR A 1 196 ? 0.265 6.764 8.102 1.00 97.25 196 THR A O 1
ATOM 1511 N N . TYR A 1 197 ? -1.484 5.769 9.090 1.00 96.88 197 TYR A N 1
ATOM 1512 C CA . TYR A 1 197 ? -1.762 4.843 7.997 1.00 96.88 197 TYR A CA 1
ATOM 1513 C C . TYR A 1 197 ? -2.063 5.563 6.679 1.00 96.88 197 TYR A C 1
ATOM 1515 O O . TYR A 1 197 ? -1.474 5.221 5.655 1.00 96.88 197 TYR A O 1
ATOM 1523 N N . LEU A 1 198 ? -2.921 6.588 6.691 1.00 97.50 198 LEU A N 1
ATOM 1524 C CA . LEU A 1 198 ? -3.242 7.365 5.490 1.00 97.50 198 LEU A CA 1
ATOM 1525 C C . LEU A 1 198 ? -2.004 8.044 4.895 1.00 97.50 198 LEU A C 1
ATOM 1527 O O . LEU A 1 198 ? -1.833 8.044 3.673 1.00 97.50 198 LEU A O 1
ATOM 1531 N N . PHE A 1 199 ? -1.119 8.577 5.741 1.00 98.06 199 PHE A N 1
ATOM 1532 C CA . PHE A 1 199 ? 0.156 9.117 5.282 1.00 98.06 199 PHE A CA 1
ATOM 1533 C C . PHE A 1 199 ? 1.024 8.025 4.647 1.00 98.06 199 PHE A C 1
ATOM 1535 O O . PHE A 1 199 ? 1.453 8.172 3.502 1.00 98.06 199 PHE A O 1
ATOM 1542 N N . GLN A 1 200 ? 1.213 6.891 5.323 1.00 97.69 200 GLN A N 1
ATOM 1543 C CA . GLN A 1 200 ? 2.001 5.776 4.792 1.00 97.69 200 GLN A CA 1
ATOM 1544 C C . GLN A 1 200 ? 1.456 5.234 3.463 1.00 97.69 200 GLN A C 1
ATOM 1546 O O . GLN A 1 200 ? 2.239 4.938 2.557 1.00 97.69 200 GLN A O 1
ATOM 1551 N N . LEU A 1 201 ? 0.131 5.128 3.338 1.00 96.94 201 LEU A N 1
ATOM 1552 C CA . LEU A 1 201 ? -0.556 4.707 2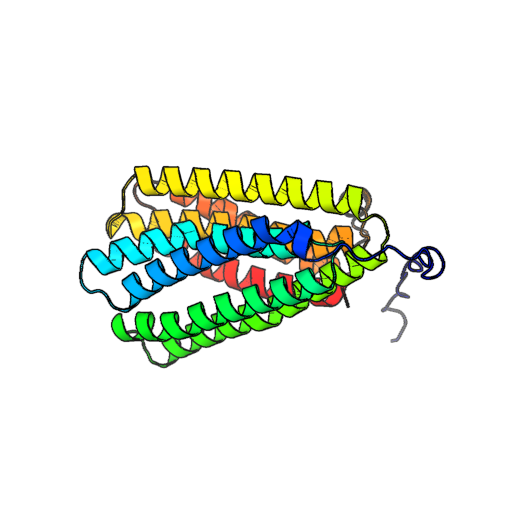.122 1.00 96.94 201 LEU A CA 1
ATOM 1553 C C . LEU A 1 201 ? -0.327 5.708 0.985 1.00 96.94 201 LEU A C 1
ATOM 1555 O O . LEU A 1 201 ? -0.044 5.310 -0.145 1.00 96.94 201 LEU A O 1
ATOM 1559 N N . SER A 1 202 ? -0.405 7.010 1.279 1.00 97.69 202 SER A N 1
ATOM 1560 C CA . SER A 1 202 ? -0.165 8.053 0.280 1.00 97.69 202 SER A CA 1
ATOM 1561 C C . SER A 1 202 ? 1.247 7.984 -0.303 1.00 97.69 202 SER A C 1
ATOM 1563 O O . SER A 1 202 ? 1.391 8.129 -1.513 1.00 97.69 202 SER A O 1
ATOM 1565 N N . LEU A 1 203 ? 2.264 7.679 0.516 1.00 96.31 203 LEU A N 1
ATOM 1566 C CA . LEU A 1 203 ? 3.656 7.568 0.070 1.00 96.31 203 LEU A CA 1
ATOM 1567 C C . LEU A 1 203 ? 3.813 6.483 -0.996 1.00 96.31 203 LEU A C 1
ATOM 1569 O O . LEU A 1 203 ? 4.342 6.739 -2.076 1.00 96.31 203 LEU A O 1
ATOM 1573 N N . ILE A 1 204 ? 3.328 5.275 -0.704 1.00 97.19 204 ILE A N 1
ATOM 1574 C CA . ILE A 1 204 ? 3.529 4.134 -1.597 1.00 97.19 204 ILE A CA 1
ATOM 1575 C C . ILE A 1 204 ? 2.677 4.234 -2.868 1.00 97.19 204 ILE A C 1
ATOM 1577 O O . ILE A 1 204 ? 3.137 3.888 -3.956 1.00 97.19 204 ILE A O 1
ATOM 1581 N N . MET A 1 205 ? 1.459 4.767 -2.761 1.00 97.62 205 MET A N 1
ATOM 1582 C CA . MET A 1 205 ? 0.574 4.942 -3.913 1.00 97.62 205 MET A CA 1
ATOM 1583 C C . MET A 1 205 ? 1.044 6.091 -4.809 1.00 97.62 205 MET A C 1
ATOM 1585 O O . MET A 1 205 ? 1.092 5.931 -6.027 1.00 97.62 205 MET A O 1
ATOM 1589 N N . ALA A 1 206 ? 1.470 7.220 -4.231 1.00 97.00 206 ALA A N 1
ATOM 1590 C CA . ALA A 1 206 ? 2.050 8.316 -5.004 1.00 97.00 206 ALA A CA 1
ATOM 1591 C C . ALA A 1 206 ? 3.333 7.883 -5.719 1.00 97.00 206 ALA A C 1
ATOM 1593 O O . ALA A 1 206 ? 3.538 8.252 -6.876 1.00 97.00 206 ALA A O 1
ATOM 1594 N N . TRP A 1 207 ? 4.160 7.059 -5.068 1.00 96.88 207 TRP A N 1
ATOM 1595 C CA . TRP A 1 207 ? 5.330 6.454 -5.695 1.00 96.88 207 TRP A CA 1
ATOM 1596 C C . TRP A 1 207 ? 4.944 5.592 -6.907 1.00 96.88 207 TRP A C 1
ATOM 1598 O O . TRP A 1 207 ? 5.488 5.797 -7.990 1.00 96.88 207 TRP A O 1
ATOM 1608 N N . LEU A 1 208 ? 3.964 4.692 -6.763 1.00 97.12 208 LEU A N 1
ATOM 1609 C CA . LEU A 1 208 ? 3.520 3.816 -7.854 1.00 97.12 208 LEU A CA 1
ATOM 1610 C C . LEU A 1 208 ? 2.947 4.604 -9.043 1.00 97.12 208 LEU A C 1
ATOM 1612 O O . LEU A 1 208 ? 3.255 4.298 -10.195 1.00 97.12 208 LEU A O 1
ATOM 1616 N N . PHE A 1 209 ? 2.130 5.628 -8.785 1.00 96.75 209 PHE A N 1
ATOM 1617 C CA . PHE A 1 209 ? 1.578 6.461 -9.856 1.00 96.75 209 PHE A CA 1
ATOM 1618 C C . PHE A 1 209 ? 2.651 7.310 -10.533 1.00 96.75 209 PHE A C 1
ATOM 1620 O O . PHE A 1 209 ? 2.653 7.416 -11.757 1.00 96.75 209 PHE A O 1
ATOM 1627 N N . SER A 1 210 ? 3.597 7.853 -9.762 1.00 94.00 210 SER A N 1
ATOM 1628 C CA . SER A 1 210 ? 4.742 8.587 -10.312 1.00 94.00 210 SER A CA 1
ATOM 1629 C C . SER A 1 210 ? 5.592 7.694 -11.213 1.00 94.00 210 SER A C 1
ATOM 1631 O O . SER A 1 210 ? 5.985 8.135 -12.287 1.00 94.00 210 SER A O 1
ATOM 1633 N N . LEU A 1 211 ? 5.800 6.430 -10.827 1.00 93.56 211 LEU A N 1
ATOM 1634 C CA . LEU A 1 211 ? 6.505 5.445 -11.645 1.00 93.56 211 LEU A CA 1
ATOM 1635 C C . LEU A 1 211 ? 5.797 5.215 -12.991 1.00 93.56 211 LEU A C 1
ATOM 1637 O O . LEU A 1 211 ? 6.430 5.215 -14.043 1.00 93.56 211 LEU A O 1
ATOM 1641 N N . GLY A 1 212 ? 4.471 5.060 -12.979 1.00 92.69 212 GLY A N 1
ATOM 1642 C CA . GLY A 1 212 ? 3.699 4.912 -14.215 1.00 92.69 212 GLY A CA 1
ATOM 1643 C C . GLY A 1 212 ? 3.745 6.158 -15.107 1.00 92.69 212 GLY A C 1
ATOM 1644 O O . GLY A 1 212 ? 3.854 6.046 -16.323 1.00 92.69 212 GLY A O 1
ATOM 1645 N N . VAL A 1 213 ? 3.691 7.354 -14.518 1.00 92.19 213 VAL A N 1
ATOM 1646 C CA . VAL A 1 213 ? 3.645 8.613 -15.276 1.00 92.19 213 VAL A CA 1
ATOM 1647 C C . VAL A 1 213 ? 5.019 9.012 -15.823 1.00 92.19 213 VAL A C 1
ATOM 1649 O O . VAL A 1 213 ? 5.140 9.297 -17.011 1.00 92.19 213 VAL A O 1
ATOM 1652 N N . PHE A 1 214 ? 6.055 9.033 -14.985 1.00 90.44 214 PHE A N 1
ATOM 1653 C CA . PHE A 1 214 ? 7.371 9.546 -15.373 1.00 90.44 214 PHE A CA 1
ATOM 1654 C C . PHE A 1 214 ? 8.260 8.474 -16.000 1.00 90.44 214 PHE A C 1
ATOM 1656 O O . PHE A 1 214 ? 8.833 8.706 -17.062 1.00 90.44 214 PHE A O 1
ATOM 1663 N N . ASP A 1 215 ? 8.372 7.299 -15.376 1.00 89.38 215 ASP A N 1
ATOM 1664 C CA . ASP A 1 215 ? 9.294 6.264 -15.851 1.00 89.38 215 ASP A CA 1
ATOM 1665 C C . ASP A 1 215 ? 8.725 5.478 -17.040 1.00 89.38 215 ASP A C 1
ATOM 1667 O O . ASP A 1 215 ? 9.458 5.202 -17.986 1.00 89.38 215 ASP A O 1
ATOM 1671 N N . VAL A 1 216 ? 7.429 5.141 -17.020 1.00 88.88 216 VAL A N 1
ATOM 1672 C CA . VAL A 1 216 ? 6.780 4.406 -18.126 1.00 88.88 216 VAL A CA 1
ATOM 1673 C C . VAL A 1 216 ? 6.229 5.340 -19.199 1.00 88.88 216 VAL A C 1
ATOM 1675 O O . VAL A 1 216 ? 6.449 5.099 -20.383 1.00 88.88 216 VAL A O 1
ATOM 1678 N N . GLY A 1 217 ? 5.553 6.424 -18.807 1.00 85.56 217 GLY A N 1
ATOM 1679 C CA . GLY A 1 217 ? 5.052 7.427 -19.753 1.00 85.56 217 GLY A CA 1
ATOM 1680 C C . GLY A 1 217 ? 6.160 8.188 -20.493 1.00 85.56 217 GLY A C 1
ATOM 1681 O O . GLY A 1 217 ? 5.881 8.865 -21.478 1.00 85.56 217 GLY A O 1
ATOM 1682 N N . GLY A 1 218 ? 7.418 8.079 -20.045 1.00 81.88 218 GLY A N 1
ATOM 1683 C CA . GLY A 1 218 ? 8.564 8.750 -20.664 1.00 81.88 218 GLY A CA 1
ATOM 1684 C C . GLY A 1 218 ? 8.537 10.271 -20.503 1.00 81.88 218 GLY A C 1
ATOM 1685 O O . GLY A 1 218 ? 9.238 10.986 -21.219 1.00 81.88 218 GLY A O 1
ATOM 1686 N N . ILE A 1 219 ? 7.721 10.777 -19.575 1.00 80.94 219 ILE A N 1
ATOM 1687 C CA . ILE A 1 219 ? 7.601 12.204 -19.308 1.00 80.94 219 ILE A CA 1
ATOM 1688 C C . ILE A 1 219 ? 8.867 12.668 -18.601 1.00 80.94 219 ILE A C 1
ATOM 1690 O O . ILE A 1 219 ? 9.126 12.286 -17.461 1.00 80.94 219 ILE A O 1
ATOM 1694 N N . ASP A 1 220 ? 9.624 13.551 -19.249 1.00 76.12 220 ASP A N 1
ATOM 1695 C CA . ASP A 1 220 ? 10.745 14.230 -18.608 1.00 76.12 220 ASP A CA 1
ATOM 1696 C C . ASP A 1 220 ? 10.218 15.112 -17.454 1.00 76.12 220 ASP A C 1
ATOM 1698 O O . ASP A 1 220 ? 9.502 16.092 -17.708 1.00 76.12 220 ASP A O 1
ATOM 1702 N N . PRO A 1 221 ? 10.575 14.817 -16.186 1.00 76.25 221 PRO A N 1
ATOM 1703 C CA . PRO A 1 221 ? 10.105 15.583 -15.036 1.00 76.25 221 PRO A CA 1
ATOM 1704 C C . PRO A 1 221 ? 10.507 17.059 -15.109 1.00 76.25 221 PRO A C 1
ATOM 1706 O O . PRO A 1 221 ? 9.750 17.932 -14.682 1.00 76.25 221 PRO A O 1
ATOM 1709 N N . HIS A 1 222 ? 11.677 17.362 -15.677 1.00 74.94 222 HIS A N 1
ATOM 1710 C CA . HIS A 1 222 ? 12.148 18.733 -15.816 1.00 74.94 222 HIS A CA 1
ATOM 1711 C C . HIS A 1 222 ? 11.310 19.490 -16.847 1.00 74.94 222 HIS A C 1
ATOM 1713 O O . HIS A 1 222 ? 10.922 20.634 -16.602 1.00 74.94 222 HIS A O 1
ATOM 1719 N N . LEU A 1 223 ? 10.977 18.870 -17.983 1.00 71.19 223 LEU A N 1
ATOM 1720 C CA . LEU A 1 223 ? 10.107 19.492 -18.988 1.00 71.19 223 LEU A CA 1
ATOM 1721 C C . LEU A 1 223 ? 8.661 19.617 -18.496 1.00 71.19 223 LEU A C 1
ATOM 1723 O O . LEU A 1 223 ? 8.046 20.661 -18.712 1.00 71.19 223 LEU A O 1
ATOM 1727 N N . ALA A 1 224 ? 8.143 18.622 -17.774 1.00 72.06 224 ALA A N 1
ATOM 1728 C CA . ALA A 1 224 ? 6.817 18.692 -17.163 1.00 72.06 224 ALA A CA 1
ATOM 1729 C C . ALA A 1 224 ? 6.693 19.885 -16.203 1.00 72.06 224 ALA A C 1
ATOM 1731 O O . ALA A 1 224 ? 5.717 20.630 -16.266 1.00 72.06 224 ALA A O 1
ATOM 1732 N N . VAL A 1 225 ? 7.706 20.110 -15.360 1.00 73.00 225 VAL A N 1
ATOM 1733 C CA . VAL A 1 225 ? 7.714 21.215 -14.387 1.00 73.00 225 VAL A CA 1
ATOM 1734 C C . VAL A 1 225 ? 7.967 22.570 -15.051 1.00 73.00 225 VAL A C 1
ATOM 1736 O O . VAL A 1 225 ? 7.319 23.552 -14.702 1.00 73.00 225 VAL A O 1
ATOM 1739 N N . THR A 1 226 ? 8.899 22.649 -16.004 1.00 69.62 226 THR A N 1
ATOM 1740 C CA . THR A 1 226 ? 9.332 23.941 -16.571 1.00 69.62 226 THR A CA 1
ATOM 1741 C C . THR A 1 226 ? 8.497 24.414 -17.752 1.00 69.62 226 THR A C 1
ATOM 1743 O O . THR A 1 226 ? 8.418 25.618 -17.992 1.00 69.62 226 THR A O 1
ATOM 1746 N N . LYS A 1 227 ? 7.877 23.496 -18.500 1.00 69.56 227 LYS A N 1
ATOM 1747 C CA . LYS A 1 227 ? 7.124 23.817 -19.720 1.00 69.56 227 LYS A CA 1
ATOM 1748 C C . LYS A 1 227 ? 5.650 23.432 -19.659 1.00 69.56 227 LYS A C 1
ATOM 1750 O O . LYS A 1 227 ? 4.931 23.779 -20.591 1.00 69.56 227 LYS A O 1
ATOM 1755 N N . LEU A 1 228 ? 5.203 22.732 -18.607 1.00 66.38 228 LEU A N 1
ATOM 1756 C CA . LEU A 1 228 ? 3.826 22.231 -18.467 1.00 66.38 228 LEU A CA 1
ATOM 1757 C C . LEU A 1 228 ? 3.335 21.485 -19.722 1.00 66.38 228 LEU A C 1
ATOM 1759 O O . LEU A 1 228 ? 2.148 21.490 -20.040 1.00 66.38 228 LEU A O 1
ATOM 1763 N N . SER A 1 229 ? 4.250 20.844 -20.455 1.00 74.56 229 SER A N 1
ATOM 1764 C CA . SER A 1 229 ? 3.948 20.112 -21.684 1.00 74.56 229 SER A CA 1
ATOM 1765 C C . SER A 1 229 ? 3.423 18.717 -21.348 1.00 74.56 229 SER A C 1
ATOM 1767 O O . SER A 1 229 ? 4.077 17.717 -21.628 1.00 74.56 229 SER A O 1
ATOM 1769 N N . LEU A 1 230 ? 2.273 18.671 -20.683 1.00 82.75 230 LEU A N 1
ATOM 1770 C CA . LEU A 1 230 ? 1.569 17.447 -20.326 1.00 82.75 230 LEU A CA 1
ATOM 1771 C C . LEU A 1 230 ? 0.302 17.347 -21.168 1.00 82.75 230 LEU A C 1
ATOM 1773 O O . LEU A 1 230 ? -0.411 18.335 -21.366 1.00 82.75 230 LEU A O 1
ATOM 1777 N N . SER A 1 231 ? -0.013 16.145 -21.632 1.00 87.75 231 SER A N 1
ATOM 1778 C CA . SER A 1 231 ? -1.354 15.849 -22.122 1.00 87.75 231 SER A CA 1
ATOM 1779 C C . SER A 1 231 ? -2.379 16.008 -20.992 1.00 87.75 231 SER A C 1
ATOM 1781 O O . SER A 1 231 ? -2.056 15.965 -19.801 1.00 87.75 231 SER A O 1
ATOM 1783 N N . LEU A 1 232 ? -3.655 16.152 -21.360 1.00 90.56 232 LEU A N 1
ATOM 1784 C CA . LEU A 1 232 ? -4.748 16.276 -20.392 1.00 90.56 232 LEU A CA 1
ATOM 1785 C C . LEU A 1 232 ? -4.774 15.103 -19.391 1.00 90.56 232 LEU A C 1
ATOM 1787 O O . LEU A 1 232 ? -5.032 15.302 -18.206 1.00 90.56 232 LEU A O 1
ATOM 1791 N N . VAL A 1 233 ? -4.499 13.882 -19.864 1.00 92.19 233 VAL A N 1
ATOM 1792 C CA . VAL A 1 233 ? -4.548 12.660 -19.047 1.00 92.19 233 VAL A CA 1
ATOM 1793 C C . VAL A 1 233 ? -3.375 12.600 -18.070 1.00 92.19 233 VAL A C 1
ATOM 1795 O O . VAL A 1 233 ? -3.575 12.275 -16.901 1.00 92.19 233 VAL A O 1
ATOM 1798 N N . GLU A 1 234 ? -2.173 12.968 -18.511 1.00 91.25 234 GLU A N 1
ATOM 1799 C CA . GLU A 1 234 ? -0.985 13.027 -17.649 1.00 91.25 234 GLU A CA 1
ATOM 1800 C C . GLU A 1 234 ? -1.128 14.128 -16.593 1.00 91.25 234 GLU A C 1
ATOM 1802 O O . GLU A 1 234 ? -0.866 13.900 -15.412 1.00 91.25 234 GLU A O 1
ATOM 1807 N N . GLY A 1 235 ? -1.635 15.300 -16.993 1.00 90.75 235 GLY A N 1
ATOM 1808 C CA . GLY A 1 235 ? -1.960 16.389 -16.074 1.00 90.75 235 GLY A CA 1
ATOM 1809 C C . GLY A 1 235 ? -2.992 15.972 -15.023 1.00 90.75 235 GLY A C 1
ATOM 1810 O O . GLY A 1 235 ? -2.818 16.264 -13.841 1.00 90.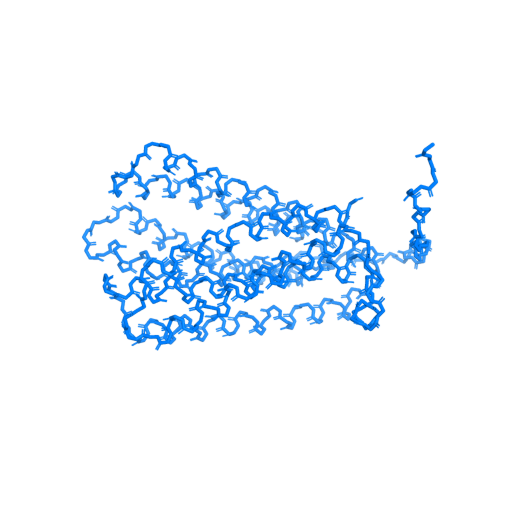75 235 GLY A O 1
ATOM 1811 N N . ALA A 1 236 ? -4.029 15.228 -15.421 1.00 94.69 236 ALA A N 1
ATOM 1812 C CA . ALA A 1 236 ? -5.016 14.682 -14.490 1.00 94.69 236 ALA A CA 1
ATOM 1813 C C . ALA A 1 236 ? -4.408 13.632 -13.541 1.00 94.69 236 ALA A C 1
ATOM 1815 O O . ALA A 1 236 ? -4.674 13.678 -12.338 1.00 94.69 236 ALA A O 1
ATOM 1816 N N . ALA A 1 237 ? -3.551 12.732 -14.041 1.00 94.56 237 ALA A N 1
ATOM 1817 C CA . ALA A 1 237 ? -2.847 11.748 -13.214 1.00 94.56 237 ALA A CA 1
ATOM 1818 C C . ALA A 1 237 ? -1.992 12.432 -12.136 1.00 94.56 237 ALA A C 1
ATOM 1820 O O . ALA A 1 237 ? -2.069 12.074 -10.955 1.00 94.56 237 ALA A O 1
ATOM 1821 N N . LEU A 1 238 ? -1.229 13.462 -12.520 1.00 93.69 238 LEU A N 1
ATOM 1822 C CA . LEU A 1 238 ? -0.418 14.248 -11.590 1.00 93.69 238 LEU A CA 1
ATOM 1823 C C . LEU A 1 238 ? -1.267 15.076 -10.630 1.00 93.69 238 LEU A C 1
ATOM 1825 O O . LEU A 1 238 ? -0.910 15.181 -9.460 1.00 93.69 238 LEU A O 1
ATOM 1829 N N . PHE A 1 239 ? -2.404 15.616 -11.072 1.00 95.56 239 PHE A N 1
ATOM 1830 C CA . PHE A 1 239 ? -3.333 16.320 -10.190 1.00 95.56 239 PHE A CA 1
ATOM 1831 C C . PHE A 1 239 ? -3.857 15.397 -9.085 1.00 95.56 239 PHE A C 1
ATOM 1833 O O . PHE A 1 239 ? -3.715 15.715 -7.904 1.00 95.56 239 PHE A O 1
ATOM 1840 N N . PHE A 1 240 ? -4.403 14.227 -9.435 1.00 97.69 240 PHE A N 1
ATOM 1841 C CA . PHE A 1 240 ? -4.904 13.279 -8.437 1.00 97.69 240 PHE A CA 1
ATOM 1842 C C . PHE A 1 240 ? -3.792 12.771 -7.516 1.00 97.69 240 PHE A C 1
ATOM 1844 O O . PHE A 1 240 ? -4.001 12.685 -6.304 1.00 97.69 240 PHE A O 1
ATOM 1851 N N . THR A 1 241 ? -2.603 12.509 -8.064 1.00 96.94 241 THR A N 1
ATOM 1852 C CA . THR A 1 241 ? -1.420 12.124 -7.281 1.00 96.94 241 THR A CA 1
ATOM 1853 C C . THR A 1 241 ? -0.975 13.249 -6.340 1.00 96.94 241 THR A C 1
ATOM 1855 O O . THR A 1 241 ? -0.670 12.999 -5.178 1.00 96.94 241 THR A O 1
ATOM 1858 N N . GLY A 1 242 ? -1.007 14.504 -6.785 1.00 96.75 242 GLY A N 1
ATOM 1859 C CA . GLY A 1 242 ? -0.706 15.669 -5.954 1.00 96.75 242 GLY A CA 1
ATOM 1860 C C . GLY A 1 242 ? -1.710 15.844 -4.816 1.00 96.75 242 GLY A C 1
ATOM 1861 O O . GLY A 1 242 ? -1.314 16.033 -3.668 1.00 96.75 242 GLY A O 1
ATOM 1862 N N . VAL A 1 243 ? -3.010 15.699 -5.096 1.00 98.00 243 VAL A N 1
ATOM 1863 C CA . VAL A 1 243 ? -4.056 15.719 -4.058 1.00 98.00 243 VAL A CA 1
ATOM 1864 C C . VAL A 1 243 ? -3.864 14.570 -3.063 1.00 98.00 243 VAL A C 1
ATOM 1866 O O . VAL A 1 243 ? -4.017 14.786 -1.862 1.00 98.00 243 VAL A O 1
ATOM 1869 N N . LEU A 1 244 ? -3.474 13.377 -3.527 1.00 98.00 244 LEU A N 1
ATOM 1870 C CA . LEU A 1 244 ? -3.144 12.241 -2.661 1.00 98.00 244 LEU A CA 1
ATOM 1871 C C . LEU A 1 244 ? -1.987 12.571 -1.708 1.00 98.00 244 LEU A C 1
ATOM 1873 O O . LEU A 1 244 ? -2.093 12.314 -0.510 1.00 98.00 244 LEU A O 1
ATOM 1877 N N . VAL A 1 245 ? -0.911 13.169 -2.225 1.00 97.88 245 VAL A N 1
ATOM 1878 C CA . VAL A 1 245 ? 0.248 13.593 -1.425 1.00 97.88 245 VAL A CA 1
ATOM 1879 C C . VAL A 1 245 ? -0.155 14.658 -0.403 1.00 97.88 245 VAL A C 1
ATOM 1881 O O . VAL A 1 245 ? 0.190 14.544 0.772 1.00 97.88 245 VAL A O 1
ATOM 1884 N N . LEU A 1 246 ? -0.939 15.663 -0.808 1.00 98.06 246 LEU A N 1
ATOM 1885 C CA . LEU A 1 246 ? -1.435 16.705 0.097 1.00 98.06 246 LEU A CA 1
ATOM 1886 C C . LEU A 1 246 ? -2.344 16.134 1.194 1.00 98.06 246 LEU A C 1
ATOM 1888 O O . LEU A 1 246 ? -2.229 16.532 2.353 1.00 98.06 246 LEU A O 1
ATOM 1892 N N . ALA A 1 247 ? -3.215 15.181 0.856 1.00 97.88 247 ALA A N 1
ATOM 1893 C CA . ALA A 1 247 ? -4.045 14.483 1.834 1.00 97.88 247 ALA A CA 1
ATOM 1894 C C . ALA A 1 247 ? -3.192 13.671 2.819 1.00 97.88 247 ALA A C 1
ATOM 1896 O O . ALA A 1 247 ? -3.440 13.708 4.024 1.00 97.88 247 ALA A O 1
ATOM 1897 N N . GLY A 1 248 ? -2.148 13.007 2.319 1.00 97.56 248 GLY A N 1
ATOM 1898 C CA . GLY A 1 248 ? -1.148 12.314 3.123 1.00 97.56 248 GLY A CA 1
ATOM 1899 C C . GLY A 1 248 ? -0.437 13.230 4.114 1.00 97.56 248 GLY A C 1
ATOM 1900 O O . GLY A 1 248 ? -0.402 12.933 5.306 1.00 97.56 248 GLY A O 1
ATOM 1901 N N . PHE A 1 249 ? 0.074 14.375 3.657 1.00 97.56 249 PHE A N 1
ATOM 1902 C CA . PHE A 1 249 ? 0.687 15.373 4.541 1.00 97.56 249 PHE A CA 1
ATOM 1903 C C . PHE A 1 249 ? -0.307 15.923 5.566 1.00 97.56 249 PHE A C 1
ATOM 1905 O O . PHE A 1 249 ? 0.035 16.076 6.738 1.00 97.56 249 PHE A O 1
ATOM 1912 N N . GLY A 1 250 ? -1.552 16.174 5.155 1.00 97.38 250 GLY A N 1
ATOM 1913 C CA . GLY A 1 250 ? -2.626 16.539 6.075 1.00 97.38 250 GLY A CA 1
ATOM 1914 C C . GLY A 1 250 ? -2.834 15.484 7.164 1.00 97.38 250 GLY A C 1
ATOM 1915 O O . GLY A 1 250 ? -3.004 15.835 8.331 1.00 97.38 250 GLY A O 1
ATOM 1916 N N . ALA A 1 251 ? -2.765 14.200 6.806 1.00 96.75 251 ALA A N 1
ATOM 1917 C CA . ALA A 1 251 ? -2.888 13.097 7.751 1.00 96.75 251 ALA A CA 1
ATOM 1918 C C . ALA A 1 251 ? -1.683 13.024 8.700 1.00 96.75 251 ALA A C 1
ATOM 1920 O O . ALA A 1 251 ? -1.883 12.885 9.902 1.00 96.75 251 ALA A O 1
ATOM 1921 N N . TYR A 1 252 ? -0.462 13.235 8.203 1.00 96.88 252 TYR A N 1
ATOM 1922 C CA . TYR A 1 252 ? 0.740 13.323 9.039 1.00 96.88 252 TYR A CA 1
ATOM 1923 C C . TYR A 1 252 ? 0.635 14.432 10.101 1.00 96.88 252 TYR A C 1
ATOM 1925 O O . TYR A 1 252 ? 0.850 14.203 11.287 1.00 96.88 252 TYR A O 1
ATOM 1933 N N . PHE A 1 253 ? 0.210 15.642 9.726 1.00 96.81 253 PHE A N 1
ATOM 1934 C CA . PHE A 1 253 ? 0.036 16.714 10.717 1.00 96.81 253 PHE A CA 1
ATOM 1935 C C . PHE A 1 253 ? -1.075 16.433 11.732 1.00 96.81 253 PHE A C 1
ATOM 1937 O O . PHE A 1 253 ? -1.044 16.971 12.840 1.00 96.81 253 PHE A O 1
ATOM 1944 N N . LEU A 1 254 ? -2.076 15.629 11.366 1.00 95.12 254 LEU A N 1
ATOM 1945 C CA . LEU A 1 254 ? -3.084 15.170 12.315 1.00 95.12 254 LEU A CA 1
ATOM 1946 C C . LEU A 1 254 ? -2.536 14.072 13.228 1.00 95.12 254 LEU A C 1
ATOM 1948 O O . LEU A 1 254 ? -2.860 14.107 14.410 1.00 95.12 254 LEU A O 1
ATOM 1952 N N . SER A 1 255 ? -1.699 13.151 12.738 1.00 94.94 255 SER A N 1
ATOM 1953 C CA . SER A 1 255 ? -1.116 12.096 13.579 1.00 94.94 255 SER A CA 1
ATOM 1954 C C . SER A 1 255 ? -0.208 12.649 14.679 1.00 94.94 255 SER A C 1
ATOM 1956 O O . SER A 1 255 ? -0.131 12.067 15.752 1.00 94.94 255 SER A O 1
ATOM 1958 N N . GLU A 1 256 ? 0.413 13.809 14.470 1.00 93.88 256 GLU A N 1
ATOM 1959 C CA . GLU A 1 256 ? 1.229 14.472 15.501 1.00 93.88 256 GLU A CA 1
ATOM 1960 C C . GLU A 1 256 ? 0.401 15.155 16.608 1.00 93.88 256 GLU A C 1
ATOM 1962 O O . GLU A 1 256 ? 0.950 15.657 17.590 1.00 93.88 256 GLU A O 1
ATOM 1967 N N . ARG A 1 257 ? -0.933 15.207 16.484 1.00 92.19 257 ARG A N 1
ATOM 1968 C CA . ARG A 1 257 ? -1.798 15.779 17.526 1.00 92.19 257 ARG A CA 1
ATOM 1969 C C . ARG A 1 257 ? -2.106 14.738 18.595 1.00 92.19 257 ARG A C 1
ATOM 1971 O O . ARG A 1 257 ? -2.415 13.594 18.287 1.00 92.19 257 ARG A O 1
ATOM 1978 N N . SER A 1 258 ? -2.144 15.174 19.854 1.00 85.94 258 SER A N 1
ATOM 1979 C CA . SER A 1 258 ? -2.571 14.330 20.978 1.00 85.94 258 SER A CA 1
ATOM 1980 C C . SER A 1 258 ? -4.021 13.854 20.847 1.00 85.94 258 SER A C 1
ATOM 1982 O O . SER A 1 258 ? -4.344 12.748 21.257 1.00 85.94 258 SER A O 1
ATOM 1984 N N . GLN A 1 259 ? -4.893 14.685 20.269 1.00 88.56 259 GLN A N 1
ATOM 1985 C CA . GLN A 1 259 ? -6.294 14.366 19.991 1.00 88.56 259 GLN A CA 1
ATOM 1986 C C . GLN A 1 259 ? -6.645 14.793 18.563 1.00 88.56 259 GLN A C 1
ATOM 1988 O O . GLN A 1 259 ? -7.091 15.924 18.335 1.00 88.56 259 GLN A O 1
ATOM 1993 N N . PRO A 1 260 ? -6.393 13.935 17.565 1.00 90.62 260 PRO A N 1
ATOM 1994 C CA . PRO A 1 260 ? -6.700 14.267 16.187 1.00 90.62 260 PRO A CA 1
ATOM 1995 C C . PRO A 1 260 ? -8.210 14.378 15.953 1.00 90.62 260 PRO A C 1
ATOM 1997 O O . PRO A 1 260 ? -9.007 13.586 16.456 1.00 90.62 260 PRO A O 1
ATOM 2000 N N . ASP A 1 261 ? -8.616 15.357 15.141 1.00 94.88 261 ASP A N 1
ATOM 2001 C CA . ASP A 1 261 ? -10.023 15.542 14.787 1.00 94.88 261 ASP A CA 1
ATOM 2002 C C . ASP A 1 261 ? -10.513 14.377 13.912 1.00 94.88 261 ASP A C 1
ATOM 2004 O O . ASP A 1 261 ? -10.151 14.245 12.737 1.00 94.88 261 ASP A O 1
ATOM 2008 N N . ARG A 1 262 ? -11.407 13.562 14.482 1.00 94.12 262 ARG A N 1
ATOM 2009 C CA . ARG A 1 262 ? -12.092 12.455 13.803 1.00 94.12 262 ARG A CA 1
ATOM 2010 C C . ARG A 1 262 ? -12.701 12.873 12.465 1.00 94.12 262 ARG A C 1
ATOM 2012 O O . ARG A 1 262 ? -12.605 12.125 11.492 1.00 94.12 262 ARG A O 1
ATOM 2019 N N . ARG A 1 263 ? -13.357 14.036 12.394 1.00 96.19 263 ARG A N 1
ATOM 2020 C CA . ARG A 1 263 ? -14.024 14.490 11.161 1.00 96.19 263 ARG A CA 1
ATOM 2021 C C . ARG A 1 263 ? -13.002 14.827 10.084 1.00 96.19 263 ARG A C 1
ATOM 2023 O O . ARG A 1 263 ? -13.246 14.529 8.916 1.00 96.19 263 ARG A O 1
ATOM 2030 N N . ALA A 1 264 ? -11.872 15.415 10.468 1.00 96.19 264 ALA A N 1
ATOM 2031 C CA . ALA A 1 264 ? -10.784 15.710 9.547 1.00 96.19 264 ALA A CA 1
ATOM 2032 C C . ALA A 1 264 ? -10.180 14.422 8.966 1.00 96.19 264 ALA A C 1
ATOM 2034 O O . ALA A 1 264 ? -10.046 14.321 7.750 1.00 96.19 264 ALA A O 1
ATOM 2035 N N . ILE A 1 265 ? -9.926 13.404 9.795 1.00 95.75 265 ILE A N 1
ATOM 2036 C CA . ILE A 1 265 ? -9.390 12.112 9.326 1.00 95.75 265 ILE A CA 1
ATOM 2037 C C . ILE A 1 265 ? -10.353 11.415 8.370 1.00 95.75 265 ILE A C 1
ATOM 2039 O O . ILE A 1 265 ? -9.938 10.950 7.313 1.00 95.75 265 ILE A O 1
ATOM 2043 N N . VAL A 1 266 ? -11.647 11.383 8.695 1.00 95.25 266 VAL A N 1
ATOM 2044 C CA . VAL A 1 266 ? -12.659 10.783 7.812 1.00 95.25 266 VAL A CA 1
ATOM 2045 C C . VAL A 1 266 ? -12.710 11.504 6.460 1.00 95.25 266 VAL A C 1
ATOM 2047 O O . VAL A 1 266 ? -12.805 10.857 5.421 1.00 95.25 266 VAL A O 1
ATOM 2050 N N . ARG A 1 267 ? -12.596 12.839 6.437 1.00 96.62 267 ARG A N 1
ATOM 2051 C CA . ARG A 1 267 ? -12.508 13.597 5.176 1.00 96.62 267 ARG A CA 1
ATOM 2052 C C . ARG A 1 267 ? -11.254 13.238 4.386 1.00 96.62 267 ARG A C 1
ATOM 2054 O O . ARG A 1 267 ? -11.358 13.016 3.184 1.00 96.62 267 ARG A O 1
ATOM 2061 N N . LEU A 1 268 ? -10.101 13.156 5.048 1.00 97.06 268 LEU A N 1
ATOM 2062 C CA . LEU A 1 268 ? -8.851 12.760 4.400 1.00 97.06 268 LEU A CA 1
ATOM 2063 C C . LEU A 1 268 ? -8.936 11.347 3.830 1.00 97.06 268 LEU A C 1
ATOM 2065 O O . LEU A 1 268 ? -8.512 11.145 2.703 1.00 97.06 268 LEU A O 1
ATOM 2069 N N . PHE A 1 269 ? -9.568 10.406 4.533 1.00 95.38 269 PHE A N 1
ATOM 2070 C CA . PHE A 1 269 ? -9.813 9.058 4.019 1.00 95.38 269 PHE A CA 1
ATOM 2071 C C . PHE A 1 269 ? -10.585 9.079 2.689 1.00 95.38 269 PHE A C 1
ATOM 2073 O O . PHE A 1 269 ? -10.190 8.414 1.727 1.00 95.38 269 PHE A O 1
ATOM 2080 N N . TYR A 1 270 ? -11.657 9.874 2.597 1.00 95.56 270 TYR A N 1
ATOM 2081 C CA . TYR A 1 270 ? -12.412 10.015 1.349 1.00 95.56 270 TYR A CA 1
ATOM 2082 C C . TYR A 1 270 ? -11.589 10.676 0.241 1.00 95.56 270 TYR A C 1
ATOM 2084 O O . TYR A 1 270 ? -11.608 10.188 -0.888 1.00 95.56 270 TYR A O 1
ATOM 2092 N N . ILE A 1 271 ? -10.839 11.738 0.557 1.00 97.44 271 ILE A N 1
ATOM 2093 C CA . ILE A 1 271 ? -9.951 12.402 -0.409 1.00 97.44 271 ILE A CA 1
ATOM 2094 C C . ILE A 1 271 ? -8.912 11.403 -0.926 1.00 97.44 271 ILE A C 1
ATOM 2096 O O . ILE A 1 271 ? -8.787 11.240 -2.133 1.00 97.44 271 ILE A O 1
ATOM 2100 N N . THR A 1 272 ? -8.242 10.665 -0.039 1.00 96.62 272 THR A N 1
ATOM 2101 C CA . THR A 1 272 ? -7.281 9.613 -0.391 1.00 96.62 272 THR A CA 1
ATOM 2102 C C . THR A 1 272 ? -7.907 8.559 -1.301 1.00 96.62 272 THR A C 1
ATOM 2104 O O . THR A 1 272 ? -7.318 8.220 -2.322 1.00 96.62 272 THR A O 1
ATOM 2107 N N . THR A 1 273 ? -9.112 8.076 -0.990 1.00 94.62 273 THR A N 1
ATOM 2108 C CA . THR A 1 273 ? -9.808 7.053 -1.795 1.00 94.62 273 THR A CA 1
ATOM 2109 C C . THR A 1 273 ? -10.140 7.560 -3.203 1.00 94.62 273 THR A C 1
ATOM 2111 O O . THR A 1 273 ? -9.865 6.883 -4.199 1.00 94.62 273 THR A O 1
ATOM 2114 N N . VAL A 1 274 ? -10.698 8.772 -3.301 1.00 96.19 274 VAL A N 1
ATOM 2115 C CA . VAL A 1 274 ? -11.019 9.416 -4.584 1.00 96.19 274 VAL A CA 1
ATOM 2116 C C . VAL A 1 274 ? -9.747 9.680 -5.386 1.00 96.19 274 VAL A C 1
ATOM 2118 O O . VAL A 1 274 ? -9.705 9.365 -6.572 1.00 96.19 274 VAL A O 1
ATOM 2121 N N . SER A 1 275 ? -8.694 10.189 -4.747 1.00 97.62 275 SER A N 1
ATOM 2122 C CA . SER A 1 275 ? -7.410 10.450 -5.393 1.00 97.62 275 SER A CA 1
ATOM 2123 C C . SER A 1 275 ? -6.727 9.178 -5.876 1.00 97.62 275 SER A C 1
ATOM 2125 O O . SER A 1 275 ? -6.220 9.173 -6.989 1.00 97.62 275 SER A O 1
ATOM 2127 N N . ILE A 1 276 ? -6.752 8.090 -5.102 1.00 97.06 276 ILE A N 1
ATOM 2128 C CA . ILE A 1 276 ? -6.225 6.787 -5.531 1.00 97.06 276 ILE A CA 1
ATOM 2129 C C . ILE A 1 276 ? -6.976 6.286 -6.764 1.00 97.06 276 ILE A C 1
ATOM 2131 O O . ILE A 1 276 ? -6.350 5.844 -7.723 1.00 97.06 276 ILE A O 1
ATOM 2135 N N . THR A 1 277 ? -8.307 6.377 -6.759 1.00 96.06 277 THR A N 1
ATOM 2136 C CA . THR A 1 277 ? -9.137 5.905 -7.876 1.00 96.06 277 THR A CA 1
ATOM 2137 C C . THR A 1 277 ? -8.913 6.758 -9.127 1.00 96.06 277 THR A C 1
ATOM 2139 O O . THR A 1 277 ? -8.707 6.221 -10.211 1.00 96.06 277 THR A O 1
ATOM 2142 N N . GLY A 1 278 ? -8.903 8.087 -8.980 1.00 96.62 278 GLY A N 1
ATOM 2143 C CA . GLY A 1 278 ? -8.652 9.020 -10.078 1.00 96.62 278 GLY A CA 1
ATOM 2144 C C . GLY A 1 278 ? -7.246 8.873 -10.656 1.00 96.62 278 GLY A C 1
ATOM 2145 O O . GLY A 1 278 ? -7.095 8.741 -11.869 1.00 96.62 278 GLY A O 1
ATOM 2146 N N . ALA A 1 279 ? -6.226 8.813 -9.794 1.00 96.94 279 ALA A N 1
ATOM 2147 C CA . ALA A 1 279 ? -4.844 8.597 -10.210 1.00 96.94 279 ALA A CA 1
ATOM 2148 C C . ALA A 1 279 ? -4.684 7.244 -10.906 1.00 96.94 279 ALA A C 1
ATOM 2150 O O . ALA A 1 279 ? -4.105 7.203 -11.984 1.00 96.94 279 ALA A O 1
ATOM 2151 N N . TYR A 1 280 ? -5.279 6.167 -10.376 1.00 96.88 280 TYR A N 1
ATOM 2152 C CA . TYR A 1 280 ? -5.298 4.868 -11.048 1.00 96.88 280 TYR A CA 1
ATOM 2153 C C . TYR A 1 280 ? -5.879 4.972 -12.462 1.00 96.88 280 TYR A C 1
ATOM 2155 O O . TYR A 1 280 ? -5.208 4.582 -13.412 1.00 96.88 280 TYR A O 1
ATOM 2163 N N . CYS A 1 281 ? -7.087 5.522 -12.621 1.00 96.75 281 CYS A N 1
ATOM 2164 C CA . CYS A 1 281 ? -7.748 5.609 -13.926 1.00 96.75 281 CYS A CA 1
ATOM 2165 C C . CYS A 1 281 ? -6.920 6.407 -14.943 1.00 96.75 281 CYS A C 1
ATOM 2167 O O . CYS A 1 281 ? -6.828 6.018 -16.108 1.00 96.75 281 CYS A O 1
ATOM 2169 N N . CYS A 1 282 ? -6.305 7.512 -14.515 1.00 96.12 282 CYS A N 1
ATOM 2170 C CA . CYS A 1 282 ? -5.479 8.337 -15.389 1.00 96.12 282 CYS A CA 1
ATOM 2171 C C . CYS A 1 282 ? -4.130 7.671 -15.692 1.00 96.12 282 CYS A C 1
ATOM 2173 O O . CYS A 1 282 ? -3.771 7.563 -16.859 1.00 96.12 282 CYS A O 1
ATOM 2175 N N . THR A 1 283 ? -3.407 7.163 -14.688 1.00 95.38 283 THR A N 1
ATOM 2176 C CA . THR A 1 283 ? -2.124 6.468 -14.883 1.00 95.38 283 THR A CA 1
ATOM 2177 C C . THR A 1 283 ? -2.295 5.214 -15.734 1.00 95.38 283 THR A C 1
ATOM 2179 O O . THR A 1 283 ? -1.498 5.002 -16.639 1.00 95.38 283 THR A O 1
ATOM 2182 N N . ALA A 1 284 ? -3.360 4.434 -15.523 1.00 94.31 284 ALA A N 1
ATOM 2183 C CA . ALA A 1 284 ? -3.715 3.290 -16.363 1.00 94.31 284 ALA A CA 1
ATOM 2184 C C . ALA A 1 284 ? -3.803 3.671 -17.845 1.00 94.31 284 ALA A C 1
ATOM 2186 O O . ALA A 1 284 ? -3.376 2.905 -18.700 1.00 94.31 284 ALA A O 1
ATOM 2187 N N . ARG A 1 285 ? -4.323 4.868 -18.138 1.00 92.69 285 ARG A N 1
ATOM 2188 C CA . ARG A 1 285 ? -4.435 5.393 -19.498 1.00 92.69 285 ARG A CA 1
ATOM 2189 C C . ARG A 1 285 ? -3.139 6.004 -20.035 1.00 92.69 285 ARG A C 1
ATOM 2191 O O . ARG A 1 285 ? -2.977 6.074 -21.244 1.00 92.69 285 ARG A O 1
ATOM 2198 N N . VAL A 1 286 ? -2.236 6.458 -19.167 1.00 89.69 286 VAL A N 1
ATOM 2199 C CA . VAL A 1 286 ? -0.892 6.905 -19.574 1.00 89.69 286 VAL A CA 1
ATOM 2200 C C . VAL A 1 286 ? -0.048 5.713 -20.025 1.00 89.69 286 VAL A C 1
ATOM 2202 O O . VAL A 1 286 ? 0.677 5.814 -21.008 1.00 89.69 286 VAL A O 1
ATOM 2205 N N . VAL A 1 287 ? -0.162 4.577 -19.333 1.00 90.00 287 VAL A N 1
ATOM 2206 C CA . VAL A 1 287 ? 0.659 3.387 -19.611 1.00 90.00 287 VAL A CA 1
ATOM 2207 C C . VAL A 1 287 ? 0.069 2.439 -20.671 1.00 90.00 287 VAL A C 1
ATOM 2209 O O . VAL A 1 287 ? 0.728 1.462 -21.017 1.00 90.00 287 VAL A O 1
ATOM 2212 N N . TRP A 1 288 ? -1.144 2.703 -21.181 1.00 84.50 288 TRP A N 1
ATOM 2213 C CA . TRP A 1 288 ? -1.865 1.884 -22.173 1.00 84.50 288 TRP A CA 1
ATOM 2214 C C . TRP A 1 288 ? -2.493 2.726 -23.289 1.00 84.50 288 TRP A C 1
ATOM 2216 O O . TRP A 1 288 ? -2.209 2.457 -24.476 1.00 84.50 288 TRP A O 1
#